Protein AF-A0A7C1VZP3-F1 (afdb_monomer)

Organism: NCBI:txid230105

Sequence (281 aa):
MSDWLMTLPQYFIPQHILSVIMHKLTQSNISWFKNGFIRFISWKFKVDITEAEQQDITQYSSFNAFFTRELRKGIRPIAVGDGVVASPVDGAISQLGPIVDNAIVQAKGRNYKVDELLAGDILLSERFKHGQFATIYLSPRDYHRIHMPLTGRLKSMSYVPGKLFSVNPRTARAVPKLFARNERVICVFDTDFGEIVLVLVGAIFVGSMQTVWSGQITPPYGKHIQRWDYEGDEAITLEKGQEMGRFNMGSTVVMLLPESMNTFSQEWQAGKKIRLGQALN

Structure (mmCIF, N/CA/C/O backbone):
data_AF-A0A7C1VZP3-F1
#
_entry.id   AF-A0A7C1VZP3-F1
#
loop_
_atom_site.group_PDB
_atom_site.id
_atom_site.type_symbol
_atom_site.label_atom_id
_atom_site.label_alt_id
_atom_site.label_comp_id
_atom_site.label_asym_id
_atom_site.label_entity_id
_atom_site.label_seq_id
_atom_site.pdbx_PDB_ins_code
_atom_site.Cartn_x
_atom_site.Cartn_y
_atom_site.Cartn_z
_atom_site.occupancy
_atom_site.B_iso_or_equiv
_atom_site.auth_seq_id
_atom_site.auth_comp_id
_atom_site.auth_asym_id
_atom_site.auth_atom_id
_atom_site.pdbx_PDB_model_num
ATOM 1 N N . MET A 1 1 ? -5.839 28.743 -6.033 1.00 56.91 1 MET A N 1
ATOM 2 C CA . MET A 1 1 ? -4.588 28.612 -5.245 1.00 56.91 1 MET A CA 1
ATOM 3 C C . MET A 1 1 ? -3.763 27.478 -5.825 1.00 56.91 1 MET A C 1
ATOM 5 O O . MET A 1 1 ? -4.343 26.448 -6.147 1.00 56.91 1 MET A O 1
ATOM 9 N N . SER A 1 2 ? -2.453 27.662 -6.002 1.00 80.62 2 SER A N 1
ATOM 10 C CA . SER A 1 2 ? -1.584 26.606 -6.533 1.00 80.62 2 SER A CA 1
ATOM 11 C C . SER A 1 2 ? -1.536 25.407 -5.574 1.00 80.62 2 SER A C 1
ATOM 13 O O . SER A 1 2 ? -1.514 25.593 -4.356 1.00 80.62 2 SER A O 1
ATOM 15 N N . ASP A 1 3 ? -1.516 24.180 -6.119 1.00 79.31 3 ASP A N 1
ATOM 16 C CA . ASP A 1 3 ? -1.400 22.931 -5.336 1.00 79.31 3 ASP A CA 1
ATOM 17 C C . ASP A 1 3 ? -0.215 23.027 -4.339 1.00 79.31 3 ASP A C 1
ATOM 19 O O . ASP A 1 3 ? -0.324 22.577 -3.202 1.00 79.31 3 ASP A O 1
ATOM 23 N N . TRP A 1 4 ? 0.865 23.715 -4.734 1.00 77.31 4 TRP A N 1
ATOM 24 C CA . TRP A 1 4 ? 2.056 23.994 -3.925 1.00 77.31 4 TRP A CA 1
ATOM 25 C C . TRP A 1 4 ? 1.772 24.761 -2.624 1.00 77.31 4 TRP A C 1
ATOM 27 O O . TRP A 1 4 ? 2.138 24.287 -1.546 1.00 77.31 4 TRP A O 1
ATOM 37 N N . LEU A 1 5 ? 1.085 25.909 -2.697 1.00 76.50 5 LEU A N 1
ATOM 38 C CA . LEU A 1 5 ? 0.809 26.761 -1.528 1.00 76.50 5 LEU A CA 1
ATOM 39 C C . LEU A 1 5 ? 0.008 26.014 -0.456 1.00 76.50 5 LEU A C 1
ATOM 41 O O . LEU A 1 5 ? 0.272 26.158 0.733 1.00 76.50 5 LEU A O 1
ATOM 45 N N . MET A 1 6 ? -0.932 25.163 -0.874 1.00 79.19 6 MET A N 1
ATOM 46 C CA . MET A 1 6 ? -1.723 24.339 0.045 1.00 79.19 6 MET A CA 1
ATOM 47 C C . MET A 1 6 ? -0.935 23.171 0.658 1.00 79.19 6 MET A C 1
ATOM 49 O O . MET A 1 6 ? -1.366 22.605 1.660 1.00 79.19 6 MET A O 1
ATOM 53 N N . THR A 1 7 ? 0.199 22.786 0.068 1.00 82.94 7 THR A N 1
ATOM 54 C CA . THR A 1 7 ? 1.062 21.705 0.577 1.00 82.94 7 THR A CA 1
ATOM 55 C C . THR A 1 7 ? 2.230 22.204 1.418 1.00 82.94 7 THR A C 1
ATOM 57 O O . THR A 1 7 ? 2.756 21.435 2.220 1.00 82.94 7 THR A O 1
ATOM 60 N N . LEU A 1 8 ? 2.585 23.489 1.305 1.00 86.25 8 LEU A N 1
ATOM 61 C CA . LEU A 1 8 ? 3.677 24.123 2.044 1.00 86.25 8 LEU A CA 1
ATOM 62 C C . LEU A 1 8 ? 3.617 23.879 3.567 1.00 86.25 8 LEU A C 1
ATOM 64 O O . LEU A 1 8 ? 4.647 23.514 4.133 1.00 86.25 8 LEU A O 1
ATOM 68 N N . PRO A 1 9 ? 2.449 23.963 4.244 1.00 88.31 9 PRO A N 1
ATOM 69 C CA . PRO A 1 9 ? 2.385 23.717 5.686 1.00 88.31 9 PRO A CA 1
ATOM 70 C C . PRO A 1 9 ? 2.860 22.317 6.086 1.00 88.31 9 PRO A C 1
ATOM 72 O O . PRO A 1 9 ? 3.438 22.144 7.157 1.00 88.31 9 PRO A O 1
ATOM 75 N N . GLN A 1 10 ? 2.683 21.311 5.219 1.00 88.75 10 GLN A N 1
ATOM 76 C CA . GLN A 1 10 ? 3.096 19.938 5.523 1.00 88.75 10 GLN A CA 1
ATOM 77 C C . GLN A 1 10 ? 4.609 19.815 5.736 1.00 88.75 10 GLN A C 1
ATOM 79 O O . GLN A 1 10 ? 5.031 18.892 6.422 1.00 88.75 10 GLN A O 1
ATOM 84 N N . TYR A 1 11 ? 5.422 20.726 5.192 1.00 87.25 11 TYR A N 1
ATOM 85 C CA . TYR A 1 11 ? 6.876 20.716 5.374 1.00 87.25 11 TYR A CA 1
ATOM 86 C C . TYR A 1 11 ? 7.318 21.160 6.774 1.00 87.25 11 TYR A C 1
ATOM 88 O O . TYR A 1 11 ? 8.403 20.778 7.206 1.00 87.25 11 TYR A O 1
ATOM 96 N N . PHE A 1 12 ? 6.484 21.928 7.480 1.00 89.56 12 PHE A N 1
ATOM 97 C CA . PHE A 1 12 ? 6.809 22.502 8.791 1.00 89.56 12 PHE A CA 1
ATOM 98 C C . PHE A 1 12 ? 6.095 21.803 9.952 1.00 89.56 12 PHE A C 1
ATOM 100 O O . PHE A 1 12 ? 6.534 21.886 11.096 1.00 89.56 12 PHE A O 1
ATOM 107 N N . ILE A 1 13 ? 4.996 21.100 9.673 1.00 90.25 13 ILE A N 1
ATOM 108 C CA . ILE A 1 13 ? 4.237 20.370 10.688 1.00 90.25 13 ILE A CA 1
ATOM 109 C C . ILE A 1 13 ? 5.077 19.203 11.251 1.00 90.25 13 ILE A C 1
ATOM 111 O O . ILE A 1 13 ? 5.677 18.458 10.473 1.00 90.25 13 ILE A O 1
ATOM 115 N N . PRO A 1 14 ? 5.087 18.963 12.579 1.00 91.56 14 PRO A N 1
ATOM 116 C CA . PRO A 1 14 ? 5.761 17.811 13.179 1.00 91.56 14 PRO A CA 1
ATOM 117 C C . PRO A 1 14 ? 4.971 16.511 12.928 1.00 91.56 14 PRO A C 1
ATOM 119 O O . PRO A 1 14 ? 4.290 15.981 13.807 1.00 91.56 14 PRO A O 1
ATOM 122 N N . GLN A 1 15 ? 5.058 15.996 11.698 1.00 91.19 15 GLN A N 1
ATOM 123 C CA . GLN A 1 15 ? 4.214 14.912 11.173 1.00 91.19 15 GLN A CA 1
ATOM 124 C C . GLN A 1 15 ? 4.220 13.643 12.048 1.00 91.19 15 GLN A C 1
ATOM 126 O O . GLN A 1 15 ? 3.158 13.074 12.299 1.00 91.19 15 GLN A O 1
ATOM 131 N N . HIS A 1 16 ? 5.384 13.216 12.554 1.00 90.88 16 HIS A N 1
ATOM 132 C CA . HIS A 1 16 ? 5.495 12.020 13.403 1.00 90.88 16 HIS A CA 1
ATOM 133 C C . HIS A 1 16 ? 4.853 12.220 14.776 1.00 90.88 16 HIS A C 1
ATOM 135 O O . HIS A 1 16 ? 4.107 11.356 15.220 1.00 90.88 16 HIS A O 1
ATOM 141 N N . ILE A 1 17 ? 5.072 13.372 15.423 1.00 90.75 17 ILE A N 1
ATOM 142 C CA . ILE A 1 17 ? 4.463 13.682 16.728 1.00 90.75 17 ILE A CA 1
ATOM 143 C C . ILE A 1 17 ? 2.939 13.656 16.602 1.00 90.75 17 ILE A C 1
ATOM 145 O O . ILE A 1 17 ? 2.260 12.990 17.381 1.00 90.75 17 ILE A O 1
ATOM 149 N N 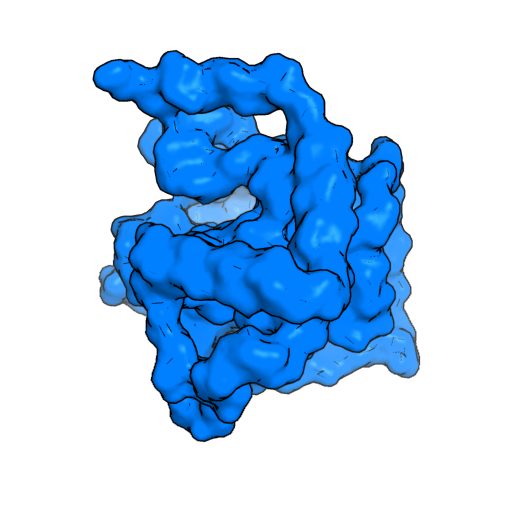. LEU A 1 18 ? 2.402 14.306 15.567 1.00 91.75 18 LEU A N 1
ATOM 150 C CA . LEU A 1 18 ? 0.969 14.277 15.289 1.00 91.75 18 LEU A CA 1
ATOM 151 C C . LEU A 1 18 ? 0.450 12.867 14.990 1.00 91.75 18 LEU A C 1
ATOM 153 O O . LEU A 1 18 ? -0.646 12.519 15.422 1.00 91.75 18 LEU A O 1
ATOM 157 N N . SER A 1 19 ? 1.232 12.044 14.291 1.00 90.62 19 SER A N 1
ATOM 158 C CA . SER A 1 19 ? 0.846 10.664 13.981 1.00 90.62 19 SER A CA 1
ATOM 159 C C . SER A 1 19 ? 0.890 9.758 15.218 1.00 90.62 19 SER A C 1
ATOM 161 O O . SER A 1 19 ? 0.016 8.910 15.364 1.00 90.62 19 SER A O 1
ATOM 163 N N . VAL A 1 20 ? 1.822 9.968 16.159 1.00 90.62 20 VAL A N 1
ATOM 164 C CA . VAL A 1 20 ? 1.819 9.295 17.476 1.00 90.62 20 VAL A CA 1
ATOM 165 C C . VAL A 1 20 ? 0.587 9.696 18.288 1.00 90.62 20 VAL A C 1
ATOM 167 O O . VAL A 1 20 ? -0.075 8.835 18.865 1.00 90.62 20 VAL A O 1
ATOM 170 N N . ILE A 1 21 ? 0.259 10.992 18.331 1.00 91.88 21 ILE A N 1
ATOM 171 C CA . ILE A 1 21 ? -0.930 11.486 19.041 1.00 91.88 21 ILE A CA 1
ATOM 172 C C . ILE A 1 21 ? -2.191 10.872 18.433 1.00 91.88 21 ILE A C 1
ATOM 174 O O . ILE A 1 21 ? -3.010 10.317 19.162 1.00 91.88 21 ILE A O 1
ATOM 178 N N . MET A 1 22 ? -2.323 10.902 17.104 1.00 91.31 22 MET A N 1
ATOM 179 C CA . MET A 1 22 ? -3.467 10.304 16.418 1.00 91.31 22 MET A CA 1
ATOM 180 C C . MET A 1 22 ? -3.566 8.799 16.679 1.00 91.31 22 MET A C 1
ATOM 182 O O . MET A 1 22 ? -4.649 8.301 16.969 1.00 91.31 22 MET A O 1
ATOM 186 N N . HIS A 1 23 ? -2.450 8.071 16.650 1.00 90.62 23 HIS A N 1
ATOM 187 C CA . HIS A 1 23 ? -2.436 6.643 16.966 1.00 90.62 23 HIS A CA 1
ATOM 188 C C . HIS A 1 23 ? -2.968 6.361 18.383 1.00 90.62 23 HIS A C 1
ATOM 190 O O . HIS A 1 23 ? -3.793 5.472 18.566 1.00 90.62 23 HIS A O 1
ATOM 196 N N . LYS A 1 24 ? -2.588 7.167 19.383 1.00 91.31 24 LYS A N 1
ATOM 197 C CA . LYS A 1 24 ? -3.143 7.042 20.743 1.00 91.31 24 LYS A CA 1
ATOM 198 C C . LYS A 1 24 ? -4.635 7.380 20.802 1.00 91.31 24 LYS A C 1
ATOM 200 O O . LYS A 1 24 ? -5.396 6.668 21.448 1.00 91.31 24 LYS A O 1
ATOM 205 N N . LEU A 1 25 ? -5.061 8.450 20.127 1.00 91.81 25 LEU A N 1
ATOM 206 C CA . LEU A 1 25 ? -6.467 8.869 20.098 1.00 91.81 25 LEU A CA 1
ATOM 207 C C . LEU A 1 25 ? -7.363 7.811 19.446 1.00 91.81 25 LEU A C 1
ATOM 209 O O . LEU A 1 25 ? -8.421 7.479 19.974 1.00 91.81 25 LEU A O 1
ATOM 213 N N . THR A 1 26 ? -6.928 7.259 18.317 1.00 91.62 26 THR A N 1
ATOM 214 C CA . THR A 1 26 ? -7.689 6.268 17.543 1.00 91.62 26 THR A CA 1
ATOM 215 C C . THR A 1 26 ? -7.840 4.934 18.271 1.00 91.62 26 THR A C 1
ATOM 217 O O . THR A 1 26 ? -8.828 4.240 18.037 1.00 91.62 26 THR A O 1
ATOM 220 N N . GLN A 1 27 ? -6.930 4.608 19.194 1.00 92.19 27 GLN A N 1
ATOM 221 C CA . GLN A 1 27 ? -7.009 3.435 20.071 1.00 92.19 27 GLN A CA 1
ATOM 222 C C . GLN A 1 27 ? -7.772 3.670 21.385 1.00 92.19 27 GLN A C 1
ATOM 224 O O . GLN A 1 27 ? -7.880 2.761 22.204 1.00 92.19 27 GLN A O 1
ATOM 229 N N . SER A 1 28 ? -8.318 4.867 21.614 1.00 93.81 28 SER A N 1
ATOM 230 C CA . SER A 1 28 ? -9.090 5.140 22.828 1.00 93.81 28 SER A CA 1
ATOM 231 C C . SER A 1 28 ? -10.337 4.254 22.920 1.00 93.81 28 SER A C 1
ATOM 233 O O . SER A 1 28 ? -11.153 4.209 21.997 1.00 93.81 28 SER A O 1
ATOM 235 N N . ASN A 1 29 ? -10.516 3.613 24.078 1.00 94.38 29 ASN A N 1
ATOM 236 C CA . ASN A 1 29 ? -11.683 2.783 24.393 1.00 94.38 29 ASN A CA 1
ATOM 237 C C . ASN A 1 29 ? -12.820 3.578 25.068 1.00 94.38 29 ASN A C 1
ATOM 239 O O . ASN A 1 29 ? -13.843 3.006 25.438 1.00 94.38 29 ASN A O 1
ATOM 243 N N . ILE A 1 30 ? -12.665 4.898 25.240 1.00 96.31 30 ILE A N 1
ATOM 244 C CA . ILE A 1 30 ? -13.669 5.758 25.883 1.00 96.31 30 ILE A CA 1
ATOM 245 C C . ILE A 1 30 ? -14.914 5.844 24.989 1.00 96.31 30 ILE A C 1
ATOM 247 O O . ILE A 1 30 ? -14.887 6.488 23.940 1.00 96.31 30 ILE A O 1
ATOM 251 N N . SER A 1 31 ? -16.019 5.225 25.420 1.00 94.56 31 SER A N 1
ATOM 252 C CA . SER A 1 31 ? -17.216 4.998 24.595 1.00 94.56 31 SER A CA 1
ATOM 253 C C . SER A 1 31 ? -17.809 6.247 23.949 1.00 94.56 31 SER A C 1
ATOM 255 O O . SER A 1 31 ? -18.048 6.248 22.743 1.00 94.56 31 SER A O 1
ATOM 257 N N . TRP A 1 32 ? -18.025 7.329 24.703 1.00 95.62 32 TRP A N 1
ATOM 258 C CA . TRP A 1 32 ? -18.602 8.556 24.135 1.00 95.62 32 TRP A CA 1
ATOM 259 C C . TRP A 1 32 ? -17.672 9.196 23.094 1.00 95.62 32 TRP A C 1
ATOM 261 O O . TRP A 1 32 ? -18.139 9.668 22.056 1.00 95.62 32 TRP A O 1
ATOM 271 N N . PHE A 1 33 ? -16.359 9.154 23.339 1.00 95.19 33 PHE A N 1
ATOM 272 C CA . PHE A 1 33 ? -15.351 9.735 22.460 1.00 95.19 33 PHE A CA 1
ATOM 273 C C . PHE A 1 33 ? -15.214 8.923 21.173 1.00 95.19 33 PHE A C 1
ATOM 275 O O . PHE A 1 33 ? -15.380 9.478 20.086 1.00 95.19 33 PHE A O 1
ATOM 282 N N . LYS A 1 34 ? -14.981 7.605 21.273 1.00 95.12 34 LYS A N 1
ATOM 283 C CA . LYS A 1 34 ? -14.826 6.742 20.092 1.00 95.12 34 LYS A CA 1
ATOM 284 C C . LYS A 1 34 ? -16.090 6.753 19.229 1.00 95.12 34 LYS A C 1
ATOM 286 O O . LYS A 1 34 ? -15.987 6.922 18.019 1.00 95.12 34 LYS A O 1
ATOM 291 N N . ASN A 1 35 ? -17.279 6.681 19.837 1.00 95.88 35 ASN A N 1
ATOM 292 C CA . ASN A 1 35 ? -18.542 6.659 19.097 1.00 95.88 35 ASN A CA 1
ATOM 293 C C . ASN A 1 35 ? -18.800 8.011 18.421 1.00 95.88 35 ASN A C 1
ATOM 295 O O . ASN A 1 35 ? -19.224 8.053 17.266 1.00 95.88 35 ASN A O 1
ATOM 299 N N . GLY A 1 36 ? -18.506 9.120 19.110 1.00 96.31 36 GLY A N 1
ATOM 300 C CA . GLY A 1 36 ? -18.565 10.458 18.524 1.00 96.31 36 GLY A CA 1
ATOM 301 C C . GLY A 1 36 ? -17.610 10.608 17.338 1.00 96.31 36 GLY A C 1
ATOM 302 O O . GLY A 1 36 ? -18.006 11.104 16.283 1.00 96.31 36 GLY A O 1
ATOM 303 N N . PHE A 1 37 ? -16.380 10.110 17.473 1.00 94.62 37 PHE A N 1
ATOM 304 C CA . PHE A 1 37 ? -15.374 10.199 16.422 1.00 94.62 37 PHE A CA 1
ATOM 305 C C . PHE A 1 37 ? -15.713 9.327 15.203 1.00 94.62 37 PHE A C 1
ATOM 307 O O . PHE A 1 37 ? -15.647 9.812 14.072 1.00 94.62 37 PHE A O 1
ATOM 314 N N . ILE A 1 38 ? -16.181 8.090 15.416 1.00 95.50 38 ILE A N 1
ATOM 315 C CA . ILE A 1 38 ? -16.669 7.209 14.342 1.00 95.50 38 ILE A CA 1
ATOM 316 C C . ILE A 1 38 ? -17.828 7.872 13.588 1.00 95.50 38 ILE A C 1
ATOM 318 O O . ILE A 1 38 ? -17.800 7.918 12.357 1.00 95.50 38 ILE A O 1
ATOM 322 N N . ARG A 1 39 ? -18.817 8.446 14.294 1.00 96.25 39 ARG A N 1
ATOM 323 C CA . ARG A 1 39 ? -19.946 9.161 13.665 1.00 96.25 39 ARG A CA 1
ATOM 324 C C . ARG A 1 39 ? -19.476 10.349 12.834 1.00 96.25 39 ARG A C 1
ATOM 326 O O . ARG A 1 39 ? -19.911 10.503 11.695 1.00 96.25 39 ARG A O 1
ATOM 333 N N . PHE A 1 40 ? -18.570 11.160 13.380 1.00 95.31 40 PHE A N 1
ATOM 334 C CA . PHE A 1 40 ? -18.023 12.320 12.683 1.00 95.31 40 PHE A CA 1
ATOM 335 C C . PHE A 1 40 ? -17.314 11.925 11.383 1.00 95.31 40 PHE A C 1
ATOM 337 O O . PHE A 1 40 ? -17.613 12.488 10.331 1.00 95.31 40 PHE A O 1
ATOM 344 N N . ILE A 1 41 ? -16.414 10.939 11.430 1.00 93.31 41 ILE A N 1
ATOM 345 C CA . ILE A 1 41 ? -15.683 10.462 10.248 1.00 93.31 41 ILE A CA 1
ATOM 346 C C . ILE A 1 41 ? -16.637 9.816 9.240 1.00 93.31 41 ILE A C 1
ATOM 348 O O . ILE A 1 41 ? -16.554 10.121 8.048 1.00 93.31 41 ILE A O 1
ATOM 352 N N . SER A 1 42 ? -17.580 8.997 9.710 1.00 94.56 42 SER A N 1
ATOM 353 C CA . SER A 1 42 ? -18.588 8.353 8.862 1.00 94.56 42 SER A CA 1
ATOM 354 C C . SER A 1 42 ? -19.411 9.376 8.088 1.00 94.56 42 SER A C 1
ATOM 356 O O . SER A 1 42 ? -19.544 9.267 6.871 1.00 94.56 42 SER A O 1
ATOM 358 N N . TRP A 1 43 ? -19.879 10.425 8.768 1.00 96.00 43 TRP A N 1
ATOM 359 C CA . TRP A 1 43 ? -20.594 11.537 8.146 1.00 96.00 43 TRP A CA 1
ATOM 360 C C . TRP A 1 43 ? -19.701 12.340 7.191 1.00 96.00 43 TRP A C 1
ATOM 362 O O . TRP A 1 43 ? -20.079 12.596 6.046 1.00 96.00 43 TRP A O 1
ATOM 372 N N . LYS A 1 44 ? -18.489 12.707 7.628 1.00 95.12 44 LYS A N 1
ATOM 373 C CA . LYS A 1 44 ? -17.581 13.576 6.868 1.00 95.12 44 LYS A CA 1
ATOM 374 C C . LYS A 1 44 ? -17.113 12.939 5.562 1.00 95.12 44 LYS A C 1
ATOM 376 O O . LYS A 1 44 ? -17.017 13.636 4.550 1.00 95.12 44 LYS A O 1
ATOM 381 N N . PHE A 1 45 ? -16.800 11.645 5.589 1.00 92.19 45 PHE A N 1
ATOM 382 C CA . PHE A 1 45 ? -16.253 10.914 4.444 1.00 92.19 45 PHE A CA 1
ATOM 383 C C . PHE A 1 45 ? -17.285 10.047 3.720 1.00 92.19 45 PHE A C 1
ATOM 385 O O . PHE A 1 45 ? -16.963 9.495 2.667 1.00 92.19 45 PHE A O 1
ATOM 392 N N . LYS A 1 46 ? -18.528 9.998 4.219 1.00 95.12 46 LYS A N 1
ATOM 393 C CA . LYS A 1 46 ? -19.618 9.172 3.680 1.00 95.12 46 LYS A CA 1
ATOM 394 C C . LYS A 1 46 ? -19.208 7.698 3.622 1.00 95.12 46 LYS A C 1
ATOM 396 O O . LYS A 1 46 ? -19.223 7.087 2.556 1.00 95.12 46 LYS A O 1
ATOM 401 N N . VAL A 1 47 ? -18.762 7.174 4.765 1.00 95.12 47 VAL A N 1
ATOM 402 C CA . VAL A 1 47 ? -18.429 5.750 4.916 1.00 95.12 47 VAL A CA 1
ATOM 403 C C . VAL A 1 47 ? -19.703 4.937 4.703 1.00 95.12 47 VAL A C 1
ATOM 405 O O . VAL A 1 47 ? -20.739 5.272 5.274 1.00 95.12 47 VAL A O 1
ATOM 408 N N . ASP A 1 48 ? -19.630 3.877 3.902 1.00 95.81 48 ASP A N 1
ATOM 409 C CA . ASP A 1 48 ? -20.719 2.910 3.784 1.00 95.81 48 ASP A CA 1
ATOM 410 C C . ASP A 1 48 ? -20.553 1.825 4.856 1.00 95.81 48 ASP A C 1
ATOM 412 O O . ASP A 1 48 ? -19.710 0.933 4.748 1.00 95.81 48 ASP A O 1
ATOM 416 N N . ILE A 1 49 ? -21.327 1.939 5.936 1.00 95.50 49 ILE A N 1
ATOM 417 C CA . ILE A 1 49 ? -21.316 0.971 7.039 1.00 95.50 49 ILE A CA 1
ATOM 418 C C . ILE A 1 49 ? -22.062 -0.314 6.659 1.00 95.50 49 ILE A C 1
ATOM 420 O O . ILE A 1 49 ? -21.797 -1.361 7.240 1.00 95.50 49 ILE A O 1
ATOM 424 N N . THR A 1 50 ? -22.936 -0.287 5.648 1.00 96.62 50 THR A N 1
ATOM 425 C CA . THR A 1 50 ? -23.710 -1.475 5.252 1.00 96.62 50 THR A CA 1
ATOM 426 C C . THR A 1 50 ? -22.828 -2.571 4.651 1.00 96.62 50 THR A C 1
ATOM 428 O O . THR A 1 50 ? -23.207 -3.741 4.621 1.00 96.62 50 THR A O 1
ATOM 431 N N . GLU A 1 51 ? -21.628 -2.225 4.188 1.00 96.81 51 GLU A N 1
ATOM 432 C CA . GLU A 1 51 ? -20.620 -3.174 3.715 1.00 96.81 51 GLU A CA 1
ATOM 433 C C . GLU A 1 51 ? -19.835 -3.837 4.861 1.00 96.81 51 GLU A C 1
ATOM 435 O O . GLU A 1 51 ? -19.266 -4.909 4.666 1.00 96.81 51 GLU A O 1
ATOM 440 N N . ALA A 1 52 ? -19.820 -3.248 6.059 1.00 97.25 52 ALA A N 1
ATOM 441 C CA . ALA A 1 52 ? -19.088 -3.786 7.200 1.00 97.25 52 ALA A CA 1
ATOM 442 C C . ALA A 1 52 ? -19.761 -5.045 7.768 1.00 97.25 52 ALA A C 1
ATOM 444 O O . ALA A 1 52 ? -20.989 -5.151 7.786 1.00 97.25 52 ALA A O 1
ATOM 445 N N . GLU A 1 53 ? -18.956 -5.989 8.259 1.00 97.19 53 GLU A N 1
ATOM 446 C CA . GLU A 1 53 ? -19.462 -7.168 8.972 1.00 97.19 53 GLU A CA 1
ATOM 447 C C . GLU A 1 53 ? -20.174 -6.768 10.271 1.00 97.19 53 GLU A C 1
ATOM 449 O O . GLU A 1 53 ? -21.295 -7.206 10.525 1.00 97.19 53 GLU A O 1
ATOM 454 N N . GLN A 1 54 ? -19.568 -5.863 11.045 1.00 97.44 54 GLN A N 1
ATOM 455 C CA . GLN A 1 54 ? -20.206 -5.216 12.188 1.00 97.44 54 GLN A CA 1
ATOM 456 C C . GLN A 1 54 ? -20.832 -3.883 11.758 1.00 97.44 54 GLN A C 1
ATOM 458 O O . GLN A 1 54 ? -20.132 -2.904 11.520 1.00 97.44 54 GLN A O 1
ATOM 463 N N . GLN A 1 55 ? -22.160 -3.826 11.668 1.00 96.31 55 GLN A N 1
ATOM 464 C CA . GLN A 1 55 ? -22.868 -2.613 11.240 1.00 96.31 55 GLN A CA 1
ATOM 465 C C . GLN A 1 55 ? -23.191 -1.658 12.398 1.00 96.31 55 GLN A C 1
ATOM 467 O O . GLN A 1 55 ? -23.361 -0.456 12.183 1.00 96.31 55 GLN A O 1
ATOM 472 N N . ASP A 1 56 ? -23.253 -2.156 13.634 1.00 96.44 56 ASP A N 1
ATOM 473 C CA . ASP A 1 56 ? -23.413 -1.308 14.810 1.00 96.44 56 ASP A CA 1
ATOM 474 C C . ASP A 1 56 ? -22.064 -0.691 15.195 1.00 96.44 56 ASP A C 1
ATOM 476 O O . ASP A 1 56 ? -21.187 -1.325 15.788 1.00 96.44 56 ASP A O 1
ATOM 480 N N . ILE A 1 57 ? -21.914 0.599 14.883 1.00 95.06 57 ILE A N 1
ATOM 481 C CA . ILE A 1 57 ? -20.684 1.349 15.143 1.00 95.06 57 ILE A CA 1
ATOM 482 C C . ILE A 1 57 ? -20.288 1.397 16.627 1.00 95.06 57 ILE A C 1
ATOM 484 O O . ILE A 1 57 ? -19.130 1.673 16.938 1.00 95.06 57 ILE A O 1
ATOM 488 N N . THR A 1 58 ? -21.229 1.171 17.550 1.00 95.50 58 THR A N 1
ATOM 489 C CA . THR A 1 58 ? -20.963 1.230 18.994 1.00 95.50 58 THR A CA 1
ATOM 490 C C . THR A 1 58 ? -20.249 -0.016 19.519 1.00 95.50 58 THR A C 1
ATOM 492 O O . THR A 1 58 ? -19.609 0.047 20.572 1.00 95.50 58 THR A O 1
ATOM 495 N N . GLN A 1 59 ? -20.289 -1.110 18.752 1.00 96.94 59 GLN A N 1
ATOM 496 C CA . GLN A 1 59 ? -19.660 -2.390 19.084 1.00 96.94 59 GLN A CA 1
ATOM 497 C C . GLN A 1 59 ? -18.152 -2.406 18.812 1.00 96.94 59 GLN A C 1
ATOM 499 O O . GLN A 1 59 ? -17.431 -3.247 19.345 1.00 96.94 59 GLN A O 1
ATOM 504 N N . TYR A 1 60 ? -17.632 -1.471 18.011 1.00 96.81 60 TYR A N 1
ATOM 505 C CA . TYR A 1 60 ? -16.190 -1.367 17.790 1.00 96.81 60 TYR A CA 1
ATOM 506 C C . TYR A 1 60 ? -15.485 -0.913 19.061 1.00 96.81 60 TYR A C 1
ATOM 508 O O . TYR A 1 60 ? -15.862 0.097 19.651 1.00 96.81 60 TYR A O 1
ATOM 516 N N . SER A 1 61 ? -14.428 -1.616 19.473 1.00 96.56 61 SER A N 1
ATOM 517 C CA . SER A 1 61 ? -13.677 -1.312 20.700 1.00 96.56 61 SER A CA 1
ATOM 518 C C . SER A 1 61 ? -13.068 0.092 20.696 1.00 96.56 61 SER A C 1
ATOM 520 O O . SER A 1 61 ? -13.119 0.767 21.722 1.00 96.56 61 SER A O 1
ATOM 522 N N . SER A 1 62 ? -12.609 0.557 19.533 1.00 96.31 62 SER A N 1
ATOM 523 C CA . SER A 1 62 ? -11.979 1.859 19.301 1.00 96.31 62 SER A CA 1
ATOM 524 C C . SER A 1 62 ? -12.278 2.377 17.886 1.00 96.31 62 SER A C 1
ATOM 526 O O . SER A 1 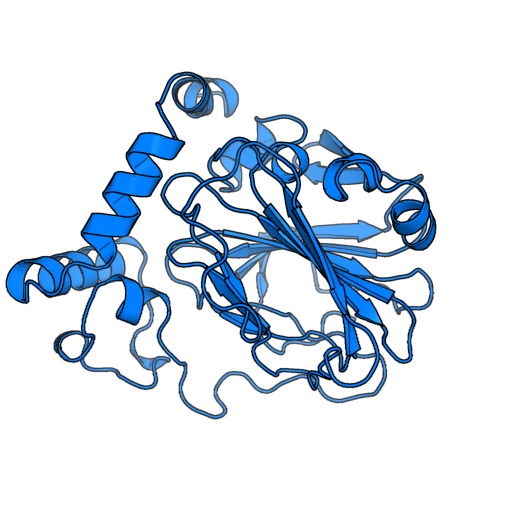62 ? -12.818 1.655 17.044 1.00 96.31 62 SER A O 1
ATOM 528 N N . PHE A 1 63 ? -11.890 3.621 17.585 1.00 94.44 63 PHE A N 1
ATOM 529 C CA . PHE A 1 63 ? -11.974 4.134 16.214 1.00 94.44 63 PHE A CA 1
ATOM 530 C C . PHE A 1 63 ? -11.080 3.335 15.257 1.00 94.44 63 PHE A C 1
ATOM 532 O O . PHE A 1 63 ? -11.478 3.081 14.125 1.00 94.44 63 PHE A O 1
ATOM 539 N N . ASN A 1 64 ? -9.900 2.898 15.706 1.00 93.44 64 ASN A N 1
ATOM 540 C CA . ASN A 1 64 ? -9.006 2.092 14.880 1.00 93.44 64 ASN A CA 1
ATOM 541 C C . ASN A 1 64 ? -9.636 0.745 14.486 1.00 93.44 64 ASN A C 1
ATOM 543 O O . ASN A 1 64 ? -9.493 0.305 13.345 1.00 93.44 64 ASN A O 1
ATOM 547 N N . ALA A 1 65 ? -10.386 0.120 15.401 1.00 94.69 65 ALA A N 1
ATOM 548 C CA . ALA A 1 65 ? -11.134 -1.104 15.107 1.00 94.69 65 ALA A CA 1
ATOM 549 C C . ALA A 1 65 ? -12.220 -0.873 14.039 1.00 94.69 65 ALA A C 1
ATOM 551 O O . ALA A 1 65 ? -12.398 -1.703 13.154 1.00 94.69 65 ALA A O 1
ATOM 552 N N . PHE A 1 66 ? -12.902 0.278 14.073 1.00 95.62 66 PHE A N 1
ATOM 553 C CA . PHE A 1 66 ? -13.829 0.686 13.010 1.00 95.62 66 PHE A CA 1
ATOM 554 C C . PHE A 1 66 ? -13.105 0.983 11.687 1.00 95.62 66 PHE A C 1
ATOM 556 O O . PHE A 1 66 ? -13.570 0.623 10.605 1.00 95.62 66 PHE A O 1
ATOM 563 N N . PHE A 1 67 ? -11.949 1.637 11.750 1.00 93.12 67 PHE A N 1
ATOM 564 C CA . PHE A 1 67 ? -11.180 1.999 10.566 1.00 93.12 67 PHE A CA 1
ATOM 565 C C . PHE A 1 67 ? -10.666 0.762 9.813 1.00 93.12 67 PHE A C 1
ATOM 567 O O . PHE A 1 67 ? -10.741 0.695 8.587 1.00 93.12 67 PHE A O 1
ATOM 574 N N . THR A 1 68 ? -10.231 -0.249 10.567 1.00 93.56 68 THR A N 1
ATOM 575 C CA . THR A 1 68 ? -9.776 -1.559 10.077 1.00 93.56 68 THR A CA 1
ATOM 576 C C . THR A 1 68 ? -10.876 -2.627 10.102 1.00 93.56 68 THR A C 1
ATOM 578 O O . THR A 1 68 ? -10.580 -3.825 10.155 1.00 93.56 68 THR A O 1
ATOM 581 N N . ARG A 1 69 ? -12.148 -2.204 10.064 1.00 95.75 69 ARG A N 1
ATOM 582 C CA . ARG A 1 69 ? -13.324 -3.087 10.056 1.00 95.75 69 ARG A CA 1
ATOM 583 C C . ARG A 1 69 ? -13.238 -4.162 8.982 1.00 95.75 69 ARG A C 1
ATOM 585 O O . ARG A 1 69 ? -12.727 -3.912 7.896 1.00 95.75 69 ARG A O 1
ATOM 592 N N . GLU A 1 70 ? -13.816 -5.316 9.275 1.00 96.88 70 GLU A N 1
ATOM 593 C CA . GLU A 1 70 ? -14.025 -6.382 8.296 1.00 96.88 70 GLU A CA 1
ATOM 594 C C . GLU A 1 70 ? -15.227 -6.062 7.417 1.00 96.88 70 GLU A C 1
ATOM 596 O O . GLU A 1 70 ? -16.172 -5.383 7.836 1.00 96.88 70 GLU A O 1
ATOM 601 N N . LEU A 1 71 ? -15.163 -6.528 6.176 1.00 97.69 71 LEU A N 1
ATOM 602 C CA . LEU A 1 71 ? -16.273 -6.468 5.239 1.00 97.69 71 LEU A CA 1
ATOM 603 C C . LEU A 1 71 ? -17.107 -7.742 5.350 1.00 97.69 71 LEU A C 1
ATOM 605 O O . LEU A 1 71 ? -16.585 -8.813 5.656 1.00 97.69 71 LEU A O 1
ATOM 609 N N . ARG A 1 72 ? -18.403 -7.646 5.041 1.00 97.56 72 ARG A N 1
ATOM 610 C CA . ARG A 1 72 ? -19.263 -8.831 4.945 1.00 97.56 72 ARG A CA 1
ATOM 611 C C . ARG A 1 72 ? -18.690 -9.833 3.943 1.00 97.56 72 ARG A C 1
ATOM 613 O O . ARG A 1 72 ? -18.227 -9.465 2.862 1.00 97.56 72 ARG A O 1
ATOM 620 N N . LYS A 1 73 ? -18.792 -11.119 4.271 1.00 94.94 73 LYS A N 1
ATOM 621 C CA . LYS A 1 73 ? -18.349 -12.201 3.385 1.00 94.94 73 LYS A CA 1
ATOM 622 C C . LYS A 1 73 ? -19.044 -12.102 2.021 1.00 94.94 73 LYS A C 1
ATOM 624 O O . LYS A 1 73 ? -20.249 -11.879 1.944 1.00 94.94 73 LYS A O 1
ATOM 629 N N . GLY A 1 74 ? -18.270 -12.255 0.948 1.00 93.88 74 GLY A N 1
ATOM 630 C CA . GLY A 1 74 ? -18.771 -12.304 -0.431 1.00 93.88 74 GLY A CA 1
ATOM 631 C C . GLY A 1 74 ? -19.015 -10.957 -1.125 1.00 93.88 74 GLY A C 1
ATOM 632 O O . GLY A 1 74 ? -19.228 -10.953 -2.333 1.00 93.88 74 GLY A O 1
ATOM 633 N N . ILE A 1 75 ? -18.936 -9.806 -0.441 1.00 96.75 75 ILE A N 1
ATOM 634 C CA . ILE A 1 75 ? -19.201 -8.498 -1.091 1.00 96.75 75 ILE A CA 1
ATOM 635 C C . ILE A 1 75 ? -18.023 -7.960 -1.924 1.00 96.75 75 ILE A C 1
ATOM 637 O O . ILE A 1 75 ? -18.136 -6.917 -2.576 1.00 96.75 75 ILE A O 1
ATOM 641 N N . ARG A 1 76 ? -16.877 -8.644 -1.858 1.00 97.25 76 ARG A N 1
ATOM 642 C CA . ARG A 1 76 ? -15.664 -8.405 -2.650 1.00 97.25 76 ARG A CA 1
ATOM 643 C C . ARG A 1 76 ? -15.240 -9.724 -3.305 1.00 97.25 76 ARG A C 1
ATOM 645 O O . ARG A 1 76 ? -14.342 -10.388 -2.793 1.00 97.25 76 ARG A O 1
ATOM 652 N N . PRO A 1 77 ? -15.931 -10.168 -4.370 1.00 97.19 77 PRO A N 1
ATOM 653 C CA . PRO A 1 77 ? -15.511 -11.355 -5.102 1.00 97.19 77 PRO A CA 1
ATOM 654 C C . PRO A 1 77 ? -14.123 -11.119 -5.705 1.00 97.19 77 PRO A C 1
ATOM 656 O O . PRO A 1 77 ? -13.870 -10.080 -6.316 1.00 97.19 77 PRO A O 1
ATOM 659 N N . ILE A 1 78 ? -13.227 -12.082 -5.507 1.00 98.06 78 ILE A N 1
ATOM 660 C CA . ILE A 1 78 ? -11.867 -12.031 -6.038 1.00 98.06 78 ILE A CA 1
ATOM 661 C C . ILE A 1 78 ? -11.892 -12.543 -7.476 1.00 98.06 78 ILE A C 1
ATOM 663 O O . ILE A 1 78 ? -12.453 -13.605 -7.746 1.00 98.06 78 ILE A O 1
ATOM 667 N N . ALA A 1 79 ? -11.304 -11.783 -8.399 1.00 96.62 79 ALA A N 1
ATOM 668 C CA . ALA A 1 79 ? -11.207 -12.155 -9.801 1.00 96.62 79 ALA A CA 1
ATOM 669 C C . ALA A 1 79 ? -10.521 -13.516 -9.953 1.00 96.62 79 ALA A C 1
ATOM 671 O O . ALA A 1 79 ? -9.470 -13.768 -9.360 1.00 96.62 79 ALA A O 1
ATOM 672 N N . VAL A 1 80 ? -11.117 -14.381 -10.765 1.00 94.00 80 VAL A N 1
ATOM 673 C CA . VAL A 1 80 ? -10.627 -15.735 -11.039 1.00 94.00 80 VAL A CA 1
ATOM 674 C C . VAL A 1 80 ? -9.763 -15.754 -12.298 1.00 94.00 80 VAL A C 1
ATOM 676 O O . VAL A 1 80 ? -9.863 -14.851 -13.126 1.00 94.00 80 VAL A O 1
ATOM 679 N N . GLY A 1 81 ? -8.936 -16.787 -12.438 1.00 91.88 81 GLY A N 1
ATOM 680 C CA . GLY A 1 81 ? -8.049 -16.984 -13.584 1.00 91.88 81 GLY A CA 1
ATOM 681 C C . GLY A 1 81 ? -6.574 -16.873 -13.212 1.00 91.88 81 GLY A C 1
ATOM 682 O O . GLY A 1 81 ? -6.182 -16.022 -12.401 1.00 91.88 81 GLY A O 1
ATOM 683 N N 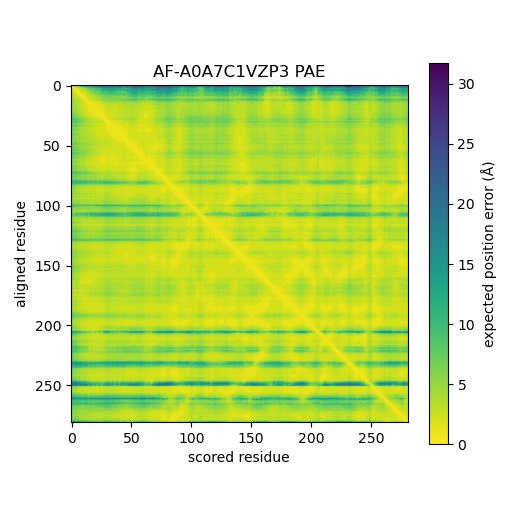. ASP A 1 82 ? -5.776 -17.741 -13.825 1.00 88.38 82 ASP A N 1
ATOM 684 C CA . ASP A 1 82 ? -4.324 -17.756 -13.689 1.00 88.38 82 ASP A CA 1
ATOM 685 C C . ASP A 1 82 ? -3.743 -16.494 -14.333 1.00 88.38 82 ASP A C 1
ATOM 687 O O . ASP A 1 82 ? -4.169 -16.069 -15.408 1.00 88.38 82 ASP A O 1
ATOM 691 N N . GLY A 1 83 ? -2.817 -15.834 -13.641 1.00 89.19 83 GLY A N 1
ATOM 692 C CA . GLY A 1 83 ? -2.201 -14.589 -14.111 1.00 89.19 83 GLY A CA 1
ATOM 693 C C . GLY A 1 83 ? -3.122 -13.363 -14.081 1.00 89.19 83 GLY A C 1
ATOM 694 O O . GLY A 1 83 ? -2.667 -12.254 -14.366 1.00 89.19 83 GLY A O 1
ATOM 695 N N . VAL A 1 84 ? -4.396 -13.508 -13.697 1.00 95.62 84 VAL A N 1
ATOM 696 C CA . VAL A 1 84 ? -5.291 -12.362 -13.483 1.00 95.62 84 VAL A CA 1
ATOM 697 C C . VAL A 1 84 ? -4.898 -11.667 -12.185 1.00 95.62 84 VAL A C 1
ATOM 699 O O . VAL A 1 84 ? -4.984 -12.252 -11.108 1.00 95.62 84 VAL A O 1
ATOM 702 N N . VAL A 1 85 ? -4.517 -10.400 -12.249 1.00 96.81 85 VAL A N 1
ATOM 703 C CA . VAL A 1 85 ? -4.147 -9.602 -11.080 1.00 96.81 85 VAL A CA 1
ATOM 704 C C . VAL A 1 85 ? -5.411 -9.041 -10.451 1.00 96.81 85 VAL A C 1
ATOM 706 O O . VAL A 1 85 ? -6.139 -8.275 -11.081 1.00 96.81 85 VAL A O 1
ATOM 709 N N . ALA A 1 86 ? -5.679 -9.393 -9.196 1.00 97.75 86 ALA A N 1
ATOM 710 C CA . ALA A 1 86 ? -6.760 -8.773 -8.441 1.00 97.75 86 ALA A CA 1
ATOM 711 C C . ALA A 1 86 ? -6.299 -7.448 -7.817 1.00 97.75 86 ALA A C 1
ATOM 713 O O . ALA A 1 86 ? -5.167 -7.328 -7.352 1.00 97.75 86 ALA A O 1
ATOM 714 N N . SER A 1 87 ? -7.186 -6.457 -7.739 1.00 98.12 87 SER A N 1
ATOM 715 C CA . SER A 1 87 ? -6.925 -5.248 -6.958 1.00 98.12 87 SER A CA 1
ATOM 716 C C . SER A 1 87 ? -6.681 -5.621 -5.494 1.00 98.12 87 SER A C 1
ATOM 718 O O . SER A 1 87 ? -7.556 -6.255 -4.896 1.00 98.12 87 SER A O 1
ATOM 720 N N . PRO A 1 88 ? -5.560 -5.200 -4.884 1.00 98.12 88 PRO A N 1
ATOM 721 C CA . PRO A 1 88 ? -5.236 -5.557 -3.505 1.00 98.12 88 PRO A CA 1
ATOM 722 C C . PRO A 1 88 ? -6.060 -4.775 -2.470 1.00 98.12 88 PRO A C 1
ATOM 724 O O . PRO A 1 88 ? -6.052 -5.119 -1.290 1.00 98.12 88 PRO A O 1
ATOM 727 N N . VAL A 1 89 ? -6.741 -3.697 -2.875 1.00 97.81 89 VAL A N 1
ATOM 728 C CA . VAL A 1 89 ? -7.432 -2.759 -1.974 1.00 97.81 89 VAL A CA 1
ATOM 729 C C . VAL A 1 89 ? -8.692 -2.168 -2.613 1.00 97.81 89 VAL A C 1
ATOM 731 O O . VAL A 1 89 ? -8.840 -2.159 -3.839 1.00 97.81 89 VAL A O 1
ATOM 734 N N . ASP A 1 90 ? -9.570 -1.607 -1.778 1.00 97.25 90 ASP A N 1
ATOM 735 C CA . ASP A 1 90 ? -10.556 -0.611 -2.207 1.00 97.25 90 ASP A CA 1
ATOM 736 C C . ASP A 1 90 ? -9.884 0.766 -2.322 1.00 97.25 90 ASP A C 1
ATOM 738 O O . ASP A 1 90 ? -9.107 1.155 -1.452 1.00 97.25 90 ASP A O 1
ATOM 742 N N . GLY A 1 91 ? -10.212 1.550 -3.350 1.00 95.94 91 GLY A N 1
ATOM 743 C CA . GLY A 1 91 ? -9.687 2.909 -3.458 1.00 95.94 91 GLY A CA 1
ATOM 744 C C . GLY A 1 91 ? -9.907 3.564 -4.814 1.00 95.94 91 GLY A C 1
ATOM 745 O O . GLY A 1 91 ? -10.897 3.331 -5.512 1.00 95.94 91 GLY A O 1
ATOM 746 N N . ALA A 1 92 ? -8.970 4.428 -5.189 1.00 96.31 92 ALA A N 1
ATOM 747 C CA . ALA A 1 92 ? -8.906 5.033 -6.510 1.00 96.31 92 ALA A CA 1
ATOM 748 C C . ALA A 1 92 ? -7.493 4.925 -7.078 1.00 96.31 92 ALA A C 1
ATOM 750 O O . ALA A 1 92 ? -6.509 5.174 -6.379 1.00 96.31 92 ALA A O 1
ATOM 751 N N . ILE A 1 93 ? -7.397 4.602 -8.364 1.00 96.44 93 ILE A N 1
ATOM 752 C CA . ILE A 1 93 ? -6.122 4.570 -9.076 1.00 96.44 93 ILE A CA 1
ATOM 753 C C . ILE A 1 93 ? -5.558 5.990 -9.090 1.00 96.44 93 ILE A C 1
ATOM 755 O O . ILE A 1 93 ? -6.157 6.902 -9.656 1.00 96.44 93 ILE A O 1
ATOM 759 N N . SER A 1 94 ? -4.400 6.195 -8.470 1.00 95.00 94 SER A N 1
ATOM 760 C CA . SER A 1 94 ? -3.656 7.447 -8.586 1.00 95.00 94 SER A CA 1
ATOM 761 C C . SER A 1 94 ? -2.988 7.517 -9.953 1.00 95.00 94 SER A C 1
ATOM 763 O O . SER A 1 94 ? -3.207 8.476 -10.690 1.00 95.00 94 SER A O 1
ATOM 765 N N . GLN A 1 95 ? -2.212 6.488 -10.291 1.00 96.06 95 GLN A N 1
ATOM 766 C CA . GLN A 1 95 ? -1.542 6.267 -11.574 1.00 96.06 95 GLN A CA 1
ATOM 767 C C . GLN A 1 95 ? -1.324 4.761 -11.750 1.00 96.06 95 GLN A C 1
ATOM 769 O O . GLN A 1 95 ? -1.194 4.045 -10.756 1.00 96.06 95 GLN A O 1
ATOM 774 N N . LEU A 1 96 ? -1.264 4.298 -12.992 1.00 95.81 96 LEU A N 1
ATOM 775 C CA . LEU A 1 96 ? -0.841 2.948 -13.351 1.00 95.81 96 LEU A CA 1
ATOM 776 C C . LEU A 1 96 ? -0.224 2.961 -14.747 1.00 95.81 96 LEU A C 1
ATOM 778 O O . LEU A 1 96 ? -0.440 3.918 -15.496 1.00 95.81 96 LEU A O 1
ATOM 782 N N . GLY A 1 97 ? 0.499 1.903 -15.094 1.00 94.88 97 GLY A N 1
ATOM 783 C CA . GLY A 1 97 ? 1.019 1.692 -16.440 1.00 94.88 97 GLY A CA 1
ATOM 784 C C . GLY A 1 97 ? 2.409 1.060 -16.445 1.00 94.88 97 GLY A C 1
ATOM 785 O O . GLY A 1 97 ? 2.841 0.526 -15.418 1.00 94.88 97 GLY A O 1
ATOM 786 N N . PRO A 1 98 ? 3.116 1.128 -17.586 1.00 95.12 98 PRO A N 1
ATOM 787 C CA . PRO A 1 98 ? 4.461 0.592 -17.695 1.00 95.12 98 PRO A CA 1
ATOM 788 C C . PRO A 1 98 ? 5.448 1.396 -16.853 1.00 95.12 98 PRO A C 1
ATOM 790 O O . PRO A 1 98 ? 5.363 2.624 -16.745 1.00 95.12 98 PRO A O 1
ATOM 793 N N . ILE A 1 99 ? 6.415 0.683 -16.290 1.00 95.56 99 ILE A N 1
ATOM 794 C CA . ILE A 1 99 ? 7.646 1.258 -15.765 1.00 95.56 99 ILE A CA 1
ATOM 795 C C . ILE A 1 99 ? 8.568 1.465 -16.969 1.00 95.56 99 ILE A C 1
ATOM 797 O O . ILE A 1 99 ? 8.800 0.541 -17.746 1.00 95.56 99 ILE A O 1
ATOM 801 N N . VAL A 1 100 ? 9.056 2.691 -17.155 1.00 92.00 100 VAL A N 1
ATOM 802 C CA . VAL A 1 100 ? 9.914 3.049 -18.296 1.00 92.00 100 VAL A CA 1
ATOM 803 C C . VAL A 1 100 ? 11.276 3.442 -17.758 1.00 92.00 100 VAL A C 1
ATOM 805 O O . VAL A 1 100 ? 11.375 4.413 -17.011 1.00 92.00 100 VAL A O 1
ATOM 808 N N . ASP A 1 101 ? 12.311 2.678 -18.106 1.00 86.25 101 ASP A N 1
ATOM 809 C CA . ASP A 1 101 ? 13.696 2.908 -17.678 1.00 86.25 101 ASP A CA 1
ATOM 810 C C . ASP A 1 101 ? 13.821 3.165 -16.171 1.00 86.25 101 ASP A C 1
ATOM 812 O O . ASP A 1 101 ? 14.411 4.154 -15.725 1.00 86.25 101 ASP A O 1
ATOM 816 N N . ASN A 1 102 ? 13.239 2.265 -15.371 1.00 89.56 102 ASN A N 1
ATOM 817 C CA . ASN A 1 102 ? 13.244 2.347 -13.909 1.00 89.56 102 ASN A CA 1
ATOM 818 C C . ASN A 1 102 ? 12.457 3.550 -13.336 1.00 89.56 102 ASN A C 1
ATOM 820 O O . ASN A 1 102 ? 12.611 3.878 -12.160 1.00 89.56 102 ASN A O 1
ATOM 824 N N . ALA A 1 103 ? 11.624 4.231 -14.131 1.00 93.31 103 ALA A N 1
ATOM 825 C CA . ALA A 1 103 ? 10.831 5.380 -13.700 1.00 93.31 103 ALA A CA 1
ATOM 826 C C . ALA A 1 103 ? 9.328 5.067 -13.630 1.00 93.31 103 ALA A C 1
ATOM 828 O O . ALA A 1 103 ? 8.732 4.507 -14.549 1.00 93.31 103 ALA A O 1
ATOM 829 N N . ILE A 1 104 ? 8.711 5.513 -12.535 1.00 94.50 104 ILE A N 1
ATOM 830 C CA . ILE A 1 104 ? 7.281 5.422 -12.249 1.00 94.50 104 ILE A CA 1
ATOM 831 C C . ILE A 1 104 ? 6.658 6.816 -12.328 1.00 94.50 104 ILE A C 1
ATOM 833 O O . ILE A 1 104 ? 7.166 7.774 -11.733 1.00 94.50 104 ILE A O 1
ATOM 837 N N . VAL A 1 105 ? 5.512 6.929 -13.001 1.00 93.94 105 VAL A N 1
ATOM 838 C CA . VAL A 1 105 ? 4.737 8.174 -13.041 1.00 93.94 105 VAL A CA 1
ATOM 839 C C . VAL A 1 105 ? 4.021 8.394 -11.708 1.00 93.94 105 VAL A C 1
ATOM 841 O O . VAL A 1 105 ? 3.227 7.574 -11.257 1.00 93.94 105 VAL A O 1
ATOM 844 N N . GLN A 1 106 ? 4.265 9.545 -11.079 1.00 93.50 106 GLN A N 1
ATOM 845 C CA . GLN A 1 106 ? 3.617 9.945 -9.829 1.00 93.50 106 GLN A CA 1
ATOM 846 C C . GLN A 1 106 ? 2.308 10.698 -10.074 1.00 93.50 106 GLN A C 1
ATOM 848 O O . GLN A 1 106 ? 1.266 10.301 -9.562 1.00 93.50 106 GLN A O 1
ATOM 853 N N . ALA A 1 107 ? 2.394 11.829 -10.788 1.00 87.75 107 ALA A N 1
ATOM 854 C CA . ALA A 1 107 ? 1.288 12.679 -11.245 1.00 87.75 107 ALA A CA 1
ATOM 855 C C . ALA A 1 107 ? 1.826 13.938 -11.961 1.00 87.75 107 ALA A C 1
ATOM 857 O O . ALA A 1 107 ? 2.893 14.441 -11.608 1.00 87.75 107 ALA A O 1
ATOM 858 N N . LYS A 1 108 ? 1.051 14.527 -12.892 1.00 81.00 108 LYS A N 1
ATOM 859 C CA . LYS A 1 108 ? 1.356 15.817 -13.569 1.00 81.00 108 LYS A CA 1
ATOM 860 C C . LYS A 1 108 ? 2.829 15.933 -14.030 1.00 81.00 108 LYS A C 1
ATOM 862 O O . LYS A 1 108 ? 3.518 16.881 -13.653 1.00 81.00 108 LYS A O 1
ATOM 867 N N . GLY A 1 109 ? 3.319 14.943 -14.781 1.00 80.06 109 GLY A N 1
ATOM 868 C CA . GLY A 1 109 ? 4.684 14.937 -15.333 1.00 80.06 109 GLY A CA 1
ATOM 869 C C . GLY A 1 109 ? 5.808 14.755 -14.304 1.00 80.06 109 GLY A C 1
ATOM 870 O O . GLY A 1 109 ? 6.972 14.959 -14.631 1.00 80.06 109 GLY A O 1
ATOM 871 N N . ARG A 1 110 ? 5.483 14.408 -13.053 1.00 88.94 110 ARG A N 1
ATOM 872 C CA . ARG A 1 110 ? 6.477 14.027 -12.044 1.00 88.94 110 ARG A CA 1
ATOM 873 C C . ARG A 1 110 ? 6.647 12.524 -12.046 1.00 88.94 110 ARG A C 1
ATOM 875 O O . ARG A 1 110 ? 5.654 11.812 -11.903 1.00 88.94 110 ARG A O 1
ATOM 882 N N . ASN A 1 111 ? 7.900 12.098 -12.074 1.00 94.75 111 ASN A N 1
ATOM 883 C CA . ASN A 1 111 ? 8.294 10.706 -11.939 1.00 94.75 111 ASN A CA 1
ATOM 884 C C . ASN A 1 111 ? 9.194 10.533 -10.708 1.00 94.75 111 ASN A C 1
ATOM 886 O O . ASN A 1 111 ? 9.764 11.500 -10.190 1.00 94.75 111 ASN A O 1
ATOM 890 N N . TYR A 1 112 ? 9.311 9.299 -10.242 1.00 96.12 112 TYR A N 1
ATOM 891 C CA . TYR A 1 112 ? 10.304 8.846 -9.268 1.00 96.12 112 TYR A CA 1
ATOM 892 C C . TYR A 1 112 ? 10.813 7.482 -9.716 1.00 96.12 112 TYR A C 1
ATOM 894 O O . TYR A 1 112 ? 10.172 6.839 -10.549 1.00 96.12 112 TYR A O 1
ATOM 902 N N . LYS A 1 113 ? 11.969 7.057 -9.217 1.00 96.38 113 LYS A N 1
ATOM 903 C CA . LYS A 1 113 ? 12.546 5.791 -9.663 1.00 96.38 113 LYS A CA 1
ATOM 904 C C . LYS A 1 113 ? 12.115 4.607 -8.794 1.00 96.38 113 LYS A C 1
ATOM 906 O O . LYS A 1 113 ? 11.759 4.795 -7.626 1.00 96.38 113 LYS A O 1
ATOM 911 N N . VAL A 1 114 ? 12.144 3.394 -9.351 1.00 97.12 114 VAL A N 1
ATOM 912 C CA . VAL A 1 114 ? 11.822 2.172 -8.595 1.00 97.12 114 VAL A CA 1
ATOM 913 C C . VAL A 1 114 ? 12.873 1.925 -7.515 1.00 97.12 114 VAL A C 1
ATOM 915 O O . VAL A 1 114 ? 12.500 1.635 -6.388 1.00 97.12 114 VAL A O 1
ATOM 918 N N . ASP A 1 115 ? 14.164 2.120 -7.793 1.00 96.44 115 ASP A N 1
ATOM 919 C CA . ASP A 1 115 ? 15.232 1.997 -6.785 1.00 96.44 115 ASP A CA 1
ATOM 920 C C . ASP A 1 115 ? 15.014 2.955 -5.596 1.00 96.44 115 ASP A C 1
ATOM 922 O O . ASP A 1 115 ? 15.129 2.555 -4.440 1.00 96.44 115 ASP A O 1
ATOM 926 N N . GLU A 1 116 ? 14.591 4.196 -5.848 1.00 96.62 116 GLU A N 1
ATOM 927 C CA . GLU A 1 116 ? 14.219 5.154 -4.801 1.00 96.62 116 GLU A CA 1
ATOM 928 C C . GLU A 1 116 ? 13.031 4.652 -3.965 1.00 96.62 116 GLU A C 1
ATOM 930 O O . GLU A 1 116 ? 13.032 4.792 -2.739 1.00 96.62 116 GLU A O 1
ATOM 935 N N . LEU A 1 117 ? 12.018 4.050 -4.601 1.00 97.88 117 LEU A N 1
ATOM 936 C CA . LEU A 1 117 ? 10.893 3.422 -3.904 1.00 97.88 117 LEU A CA 1
ATOM 937 C C . LEU A 1 117 ? 11.360 2.222 -3.071 1.00 97.88 117 LEU A C 1
ATOM 939 O O . LEU A 1 117 ? 10.951 2.097 -1.918 1.00 97.88 117 LEU A O 1
ATOM 943 N N . LEU A 1 118 ? 12.267 1.408 -3.606 1.00 97.88 118 LEU A N 1
ATOM 944 C CA . LEU A 1 118 ? 12.795 0.186 -2.999 1.00 97.88 118 LEU A CA 1
ATOM 945 C C . LEU A 1 118 ? 14.029 0.425 -2.114 1.00 97.88 118 LEU A C 1
ATOM 947 O O . LEU A 1 118 ? 14.830 -0.474 -1.887 1.00 97.88 118 LEU A O 1
ATOM 951 N N . ALA A 1 119 ? 14.175 1.646 -1.595 1.00 96.38 119 ALA A N 1
ATOM 952 C CA . ALA A 1 119 ? 15.206 2.028 -0.628 1.00 96.38 119 ALA A CA 1
ATOM 953 C C . ALA A 1 119 ? 16.656 1.787 -1.093 1.00 96.38 119 ALA A C 1
ATOM 955 O O . ALA A 1 119 ? 17.542 1.541 -0.278 1.00 96.38 119 ALA A O 1
ATOM 956 N N . GLY A 1 120 ? 16.901 1.913 -2.397 1.00 95.31 120 GLY A N 1
ATOM 957 C CA . GLY A 1 120 ? 18.212 1.740 -3.018 1.00 95.31 120 GLY A CA 1
ATOM 958 C C . GLY A 1 120 ? 18.558 0.293 -3.368 1.00 95.31 120 GLY A C 1
ATOM 959 O O . GLY A 1 120 ? 19.704 0.035 -3.726 1.00 95.31 120 GLY A O 1
ATOM 960 N N . ASP A 1 121 ? 17.609 -0.646 -3.283 1.00 95.88 121 ASP A N 1
ATOM 961 C CA . ASP A 1 121 ? 17.813 -2.031 -3.723 1.00 95.88 121 ASP A CA 1
ATOM 962 C C . ASP A 1 121 ? 17.843 -2.111 -5.260 1.00 95.88 121 ASP A C 1
ATOM 964 O O . ASP A 1 121 ? 16.824 -2.302 -5.930 1.00 95.88 121 ASP A O 1
ATOM 968 N N . ILE A 1 122 ? 19.039 -1.908 -5.823 1.00 94.94 122 ILE A N 1
ATOM 969 C CA . ILE A 1 122 ? 19.269 -1.895 -7.273 1.00 94.94 122 ILE A CA 1
ATOM 970 C C . ILE A 1 122 ? 18.919 -3.258 -7.882 1.00 94.94 122 ILE A C 1
ATOM 972 O O . ILE A 1 122 ? 18.240 -3.310 -8.907 1.00 94.94 122 ILE A O 1
ATOM 976 N N . LEU A 1 123 ? 19.329 -4.356 -7.238 1.00 94.81 123 LEU A N 1
ATOM 977 C CA . LEU A 1 123 ? 19.117 -5.712 -7.754 1.00 94.81 123 LEU A CA 1
ATOM 978 C C . LEU A 1 123 ? 17.632 -6.059 -7.854 1.00 94.81 123 LEU A C 1
ATOM 980 O O . LEU A 1 123 ? 17.210 -6.636 -8.856 1.00 94.81 123 LEU A O 1
ATOM 984 N N . LEU A 1 124 ? 16.841 -5.690 -6.844 1.00 95.94 124 LEU A N 1
ATOM 985 C CA . LEU A 1 124 ? 15.394 -5.861 -6.895 1.00 95.94 124 LEU A CA 1
ATOM 986 C C . LEU A 1 124 ? 14.768 -4.929 -7.940 1.00 95.94 124 LEU A C 1
ATOM 988 O O . LEU A 1 124 ? 13.906 -5.361 -8.697 1.00 95.94 124 LEU A O 1
ATOM 992 N N . SER A 1 125 ? 15.218 -3.672 -8.028 1.00 95.31 125 SER A N 1
ATOM 993 C CA . SER A 1 125 ? 14.660 -2.698 -8.977 1.00 95.31 125 SER A CA 1
ATOM 994 C C . SER A 1 125 ? 14.817 -3.105 -10.447 1.00 95.31 125 SER A C 1
ATOM 996 O O . SER A 1 125 ? 13.886 -2.911 -11.229 1.00 95.31 125 SER A O 1
ATOM 998 N N . GLU A 1 126 ? 15.935 -3.742 -10.820 1.00 94.00 126 GLU A N 1
ATOM 999 C CA . GLU A 1 126 ? 16.173 -4.206 -12.196 1.00 94.00 126 GLU A CA 1
ATOM 1000 C C . GLU A 1 126 ? 15.133 -5.244 -12.649 1.00 94.00 126 GLU A C 1
ATOM 1002 O O . GLU A 1 126 ? 14.770 -5.272 -13.823 1.00 94.00 126 GLU A O 1
ATOM 1007 N N . ARG A 1 127 ? 14.557 -6.023 -11.721 1.00 94.06 127 ARG A N 1
ATOM 1008 C CA . ARG A 1 127 ? 13.491 -7.004 -12.014 1.00 94.06 127 ARG A CA 1
ATOM 1009 C C . ARG A 1 127 ? 12.188 -6.347 -12.479 1.00 94.06 127 ARG A C 1
ATOM 1011 O O . ARG A 1 127 ? 11.367 -6.995 -13.121 1.00 94.06 127 ARG A O 1
ATOM 1018 N N . PHE A 1 128 ? 12.013 -5.059 -12.185 1.00 95.38 128 PHE A N 1
ATOM 1019 C CA . PHE A 1 128 ? 10.818 -4.279 -12.515 1.00 95.38 128 PHE A CA 1
ATOM 1020 C C . PHE A 1 128 ? 11.075 -3.196 -13.562 1.00 95.38 128 PHE A C 1
ATOM 1022 O O . PHE A 1 128 ? 10.167 -2.428 -13.871 1.00 95.38 128 PHE A O 1
ATOM 1029 N N . LYS A 1 129 ? 12.283 -3.110 -14.130 1.00 89.94 129 LYS A N 1
ATOM 1030 C CA . LYS A 1 129 ? 12.683 -2.022 -15.036 1.00 89.94 129 LYS A CA 1
ATOM 1031 C C . LYS A 1 129 ? 11.746 -1.831 -16.236 1.00 89.94 129 LYS A C 1
ATOM 1033 O O . LYS A 1 129 ? 11.539 -0.690 -16.648 1.00 89.94 129 LYS A O 1
ATOM 1038 N N . HIS A 1 130 ? 11.183 -2.930 -16.738 1.00 88.94 130 HIS A N 1
ATOM 1039 C CA . HIS A 1 130 ? 10.206 -2.989 -17.835 1.00 88.94 130 HIS A CA 1
ATOM 1040 C C . HIS A 1 130 ? 8.854 -3.572 -17.386 1.00 88.94 130 HIS A C 1
ATOM 1042 O O . HIS A 1 130 ? 8.026 -3.979 -18.196 1.00 88.94 130 HIS A O 1
ATOM 1048 N N . GLY A 1 131 ? 8.631 -3.624 -16.071 1.00 95.50 131 GLY A N 1
ATOM 1049 C CA . GLY A 1 131 ? 7.413 -4.143 -15.472 1.00 95.50 131 GLY A CA 1
ATOM 1050 C C . GLY A 1 131 ? 6.234 -3.175 -15.558 1.00 95.50 131 GLY A C 1
ATOM 1051 O O . GLY A 1 131 ? 6.247 -2.163 -16.263 1.00 95.50 131 GLY A O 1
ATOM 1052 N N . GLN A 1 132 ? 5.196 -3.473 -14.786 1.00 96.38 132 GLN A N 1
ATOM 1053 C CA . GLN A 1 132 ? 4.022 -2.617 -14.627 1.00 96.38 132 GLN A CA 1
ATOM 1054 C C . GLN A 1 132 ? 3.942 -2.108 -13.188 1.00 96.38 132 GLN A C 1
ATOM 1056 O O . GLN A 1 132 ? 4.379 -2.774 -12.249 1.00 96.38 132 GLN A O 1
ATOM 1061 N N . PHE A 1 133 ? 3.336 -0.940 -12.989 1.00 97.69 133 PHE A N 1
ATOM 1062 C CA . PHE A 1 133 ? 3.039 -0.431 -11.655 1.00 97.69 133 PHE A CA 1
ATOM 1063 C C . PHE A 1 133 ? 1.587 0.022 -11.529 1.00 97.69 133 PHE A C 1
ATOM 1065 O O . PHE A 1 133 ? 0.998 0.553 -12.471 1.00 97.69 133 PHE A O 1
ATOM 1072 N N . ALA A 1 134 ? 1.032 -0.093 -10.326 1.00 97.62 134 ALA A N 1
ATOM 1073 C CA . ALA A 1 134 ? -0.221 0.550 -9.956 1.00 97.62 134 ALA A CA 1
ATOM 1074 C C . ALA A 1 134 ? -0.071 1.240 -8.600 1.00 97.62 134 ALA A C 1
ATOM 1076 O O . ALA A 1 134 ? 0.280 0.623 -7.601 1.00 97.62 134 ALA A O 1
ATOM 1077 N N . THR A 1 135 ? -0.349 2.540 -8.551 1.00 97.75 135 THR A N 1
ATOM 1078 C CA . THR A 1 135 ? -0.438 3.317 -7.312 1.00 97.75 135 THR A CA 1
ATOM 1079 C C . THR A 1 135 ? -1.909 3.532 -6.985 1.00 97.75 135 THR A C 1
ATOM 1081 O O . THR A 1 135 ? -2.602 4.244 -7.714 1.00 97.75 135 THR A O 1
ATOM 1084 N N . ILE A 1 136 ? -2.391 2.959 -5.884 1.00 97.44 136 ILE A N 1
ATOM 1085 C CA . ILE A 1 136 ? -3.800 2.997 -5.483 1.00 97.44 136 ILE A CA 1
ATOM 1086 C C . ILE A 1 136 ? -3.925 3.784 -4.178 1.00 97.44 136 ILE A C 1
ATOM 1088 O O . ILE A 1 136 ? -3.321 3.438 -3.165 1.00 97.44 136 ILE A O 1
ATOM 1092 N N . TYR A 1 137 ? -4.699 4.867 -4.215 1.00 95.88 137 TYR A N 1
ATOM 1093 C CA . TYR A 1 137 ? -4.980 5.718 -3.063 1.00 95.88 137 TYR A CA 1
ATOM 1094 C C . TYR A 1 137 ? -6.222 5.220 -2.320 1.00 95.88 137 TYR A C 1
ATOM 1096 O O . TYR A 1 137 ? -7.296 5.103 -2.916 1.00 95.88 137 TYR A O 1
ATOM 1104 N N . LEU A 1 138 ? -6.078 5.001 -1.013 1.00 94.69 138 LEU A N 1
ATOM 1105 C CA . LEU A 1 138 ? -7.159 4.647 -0.104 1.00 94.69 138 LEU A CA 1
ATOM 1106 C C . LEU A 1 138 ? -7.602 5.915 0.629 1.00 94.69 138 LEU A C 1
ATOM 1108 O O . LEU A 1 138 ? -6.868 6.487 1.445 1.00 94.69 138 LEU A O 1
ATOM 1112 N N . SER A 1 139 ? -8.802 6.389 0.310 1.00 91.88 139 SER A N 1
ATOM 1113 C CA . SER A 1 139 ? -9.409 7.526 0.993 1.00 91.88 139 SER A CA 1
ATOM 1114 C C . SER A 1 139 ? -9.994 7.096 2.340 1.00 91.88 139 SER A C 1
ATOM 1116 O O . SER A 1 139 ? -10.366 5.937 2.487 1.00 91.88 139 SER A O 1
ATOM 1118 N N . PRO A 1 140 ? -10.194 8.008 3.311 1.00 90.19 140 PRO A N 1
ATOM 1119 C CA . PRO A 1 140 ? -10.653 7.635 4.656 1.00 90.19 140 PRO A CA 1
ATOM 1120 C C . PRO A 1 140 ? -11.997 6.892 4.740 1.00 90.19 140 PRO A C 1
ATOM 1122 O O . PRO A 1 140 ? -12.330 6.384 5.807 1.00 90.19 140 PRO A O 1
ATOM 1125 N N . ARG A 1 141 ? -12.783 6.836 3.655 1.00 92.25 141 ARG A N 1
ATOM 1126 C CA . ARG A 1 141 ? -14.024 6.046 3.605 1.00 92.25 141 ARG A CA 1
ATOM 1127 C C . ARG A 1 141 ? -13.839 4.590 3.190 1.00 92.25 141 ARG A C 1
ATOM 1129 O O . ARG A 1 141 ? -14.716 3.773 3.468 1.00 92.25 141 ARG A O 1
ATOM 1136 N N . ASP A 1 142 ? -12.749 4.292 2.493 1.00 94.69 142 ASP A N 1
ATOM 1137 C CA . ASP A 1 142 ? -12.553 3.005 1.840 1.00 94.69 142 ASP A CA 1
ATOM 1138 C C . ASP A 1 142 ? -12.221 1.920 2.890 1.00 94.69 142 ASP A C 1
ATOM 1140 O O . ASP A 1 142 ? -12.109 2.186 4.096 1.00 94.69 142 ASP A O 1
ATOM 1144 N N . TYR A 1 143 ? -12.135 0.668 2.455 1.00 95.56 143 TYR A N 1
ATOM 1145 C CA . TYR A 1 143 ? -11.654 -0.438 3.279 1.00 95.56 143 TYR A CA 1
ATOM 1146 C C . TYR A 1 143 ? -10.120 -0.439 3.311 1.00 95.56 143 TYR A C 1
ATOM 1148 O O . TYR A 1 143 ? -9.484 -0.340 2.267 1.00 95.56 143 TYR A O 1
ATOM 1156 N N . HIS A 1 144 ? -9.526 -0.523 4.506 1.00 95.19 144 HIS A N 1
ATOM 1157 C CA . HIS A 1 144 ? -8.094 -0.254 4.724 1.00 95.19 144 HIS A CA 1
ATOM 1158 C C . HIS A 1 144 ? -7.249 -1.482 5.059 1.00 95.19 144 HIS A C 1
ATOM 1160 O O . HIS A 1 144 ? -6.123 -1.340 5.550 1.00 95.19 144 HIS A O 1
ATOM 1166 N N . ARG A 1 145 ? -7.767 -2.682 4.789 1.00 96.75 145 ARG A N 1
ATOM 1167 C CA . ARG A 1 145 ? -6.924 -3.874 4.736 1.00 96.75 145 ARG A CA 1
ATOM 1168 C C . ARG A 1 145 ? -6.540 -4.169 3.293 1.00 96.75 145 ARG A C 1
ATOM 1170 O O . ARG A 1 145 ? -7.250 -3.826 2.350 1.00 96.75 145 ARG A O 1
ATOM 1177 N N . ILE A 1 146 ? -5.369 -4.755 3.155 1.00 97.88 146 ILE A N 1
ATOM 1178 C CA . ILE A 1 146 ? -4.657 -5.000 1.914 1.00 97.88 146 ILE A CA 1
ATOM 1179 C C . ILE A 1 146 ? -4.601 -6.499 1.745 1.00 97.88 146 ILE A C 1
ATOM 1181 O O . ILE A 1 146 ? -4.293 -7.226 2.690 1.00 97.88 146 ILE A O 1
ATOM 1185 N N . HIS A 1 147 ? -4.902 -6.946 0.543 1.00 98.62 147 HIS A N 1
ATOM 1186 C CA . HIS A 1 147 ? -4.978 -8.348 0.202 1.00 98.62 147 HIS A CA 1
ATOM 1187 C C . HIS A 1 147 ? -4.006 -8.673 -0.920 1.00 98.62 147 HIS A C 1
ATOM 1189 O O . HIS A 1 147 ? -3.571 -7.799 -1.672 1.00 98.62 147 HIS A O 1
ATOM 1195 N N . MET A 1 148 ? -3.674 -9.950 -1.029 1.00 98.56 148 MET A N 1
ATOM 1196 C CA . MET A 1 148 ? -2.796 -10.451 -2.067 1.00 98.56 148 MET A CA 1
ATOM 1197 C C . MET A 1 148 ? -3.447 -10.337 -3.453 1.00 98.56 148 MET A C 1
ATOM 1199 O O . MET A 1 148 ? -4.549 -10.859 -3.649 1.00 98.56 148 MET A O 1
ATOM 1203 N N . PRO A 1 149 ? -2.787 -9.696 -4.433 1.00 97.94 149 PRO A N 1
ATOM 1204 C CA . PRO A 1 149 ? -3.296 -9.597 -5.800 1.00 97.94 149 PRO A CA 1
ATOM 1205 C C . PRO A 1 149 ? -3.148 -10.913 -6.586 1.00 97.94 149 PRO A C 1
ATOM 1207 O O . PRO A 1 149 ? -3.897 -11.150 -7.536 1.00 97.94 149 PRO A O 1
ATOM 1210 N N . LEU A 1 150 ? -2.199 -11.759 -6.174 1.00 97.69 150 LEU A N 1
ATOM 1211 C CA . LEU A 1 150 ? -1.862 -13.085 -6.696 1.00 97.69 150 LEU A CA 1
ATOM 1212 C C . LEU A 1 150 ? -1.430 -13.971 -5.522 1.00 97.69 150 LEU A C 1
ATOM 1214 O O . LEU A 1 150 ? -0.952 -13.439 -4.520 1.00 97.69 150 LEU A O 1
ATOM 1218 N N . THR A 1 151 ? -1.560 -15.292 -5.654 1.00 98.19 151 THR A N 1
ATOM 1219 C CA . THR A 1 151 ? -0.938 -16.218 -4.699 1.00 98.19 151 THR A CA 1
ATOM 1220 C C . THR A 1 151 ? 0.576 -16.032 -4.741 1.00 98.19 151 THR A C 1
ATOM 1222 O O . THR A 1 151 ? 1.163 -15.938 -5.820 1.00 98.19 151 THR A O 1
ATOM 1225 N N . GLY A 1 152 ? 1.205 -15.936 -3.573 1.00 97.81 152 GLY A N 1
ATOM 1226 C CA . GLY A 1 152 ? 2.639 -15.698 -3.486 1.00 97.81 152 GLY A CA 1
ATOM 1227 C C . GLY A 1 152 ? 3.235 -16.084 -2.142 1.00 97.81 152 GLY A C 1
ATOM 1228 O O . GLY A 1 152 ? 2.582 -16.016 -1.099 1.00 97.81 152 GLY A O 1
ATOM 1229 N N . ARG A 1 153 ? 4.507 -16.469 -2.178 1.00 98.31 153 ARG A N 1
ATOM 1230 C CA . ARG A 1 153 ? 5.319 -16.806 -1.013 1.00 98.31 153 ARG A CA 1
ATOM 1231 C C . ARG A 1 153 ? 6.130 -15.591 -0.584 1.00 98.31 153 ARG A C 1
ATOM 1233 O O . ARG A 1 153 ? 6.840 -14.997 -1.394 1.00 98.31 153 ARG A O 1
ATOM 1240 N N . LEU A 1 154 ? 6.000 -15.195 0.678 1.00 98.50 154 LEU A N 1
ATOM 1241 C CA . LEU A 1 154 ? 6.718 -14.055 1.238 1.00 98.50 154 LEU A CA 1
ATOM 1242 C C . LEU A 1 154 ? 8.223 -14.326 1.195 1.00 98.50 154 LEU A C 1
ATOM 1244 O O . LEU A 1 154 ? 8.685 -15.327 1.736 1.00 98.50 154 LEU A O 1
ATOM 1248 N N . LYS A 1 155 ? 8.970 -13.415 0.571 1.00 97.88 155 LYS A N 1
ATOM 1249 C CA . LYS A 1 155 ? 10.425 -13.507 0.424 1.00 97.88 155 LYS A CA 1
ATOM 1250 C C . LYS A 1 155 ? 11.151 -12.562 1.365 1.00 97.88 155 LYS A C 1
ATOM 1252 O O . LYS A 1 155 ? 12.102 -12.938 2.036 1.00 97.88 155 LYS A O 1
ATOM 1257 N N . SER A 1 156 ? 10.716 -11.306 1.398 1.00 98.19 156 SER A N 1
ATOM 1258 C CA . SER A 1 156 ? 11.321 -10.302 2.266 1.00 98.19 156 SER A CA 1
ATOM 1259 C C . SER A 1 156 ? 10.338 -9.193 2.609 1.00 98.19 156 SER A C 1
ATOM 1261 O O . SER A 1 156 ? 9.375 -8.925 1.883 1.00 98.19 156 SER A O 1
ATOM 1263 N N . MET A 1 157 ? 10.609 -8.527 3.723 1.00 98.25 157 MET A N 1
ATOM 1264 C CA . MET A 1 157 ? 9.937 -7.314 4.151 1.00 98.25 157 MET A CA 1
ATOM 1265 C C . MET A 1 157 ? 10.997 -6.283 4.533 1.00 98.25 157 MET A C 1
ATOM 1267 O O . MET A 1 157 ? 11.958 -6.606 5.222 1.00 98.25 157 MET A O 1
ATOM 1271 N N . SER A 1 158 ? 10.832 -5.033 4.112 1.00 98.31 158 SER A N 1
ATOM 1272 C CA . SER A 1 158 ? 11.697 -3.927 4.529 1.00 98.31 158 SER A CA 1
ATOM 1273 C C . SER A 1 158 ? 10.871 -2.767 5.065 1.00 98.31 158 SER A C 1
ATOM 1275 O O . SER A 1 158 ? 10.024 -2.225 4.359 1.00 98.31 158 SER A O 1
ATOM 1277 N N . TYR A 1 159 ? 11.139 -2.344 6.296 1.00 98.06 159 TYR A N 1
ATOM 1278 C CA . TYR A 1 159 ? 10.671 -1.064 6.819 1.00 98.06 159 TYR A CA 1
ATOM 1279 C C . TYR A 1 159 ? 11.659 0.034 6.424 1.00 98.06 159 TYR A C 1
ATOM 1281 O O . TYR A 1 159 ? 12.863 -0.087 6.654 1.00 98.06 159 TYR A O 1
ATOM 1289 N N . VAL A 1 160 ? 11.142 1.125 5.861 1.00 98.19 160 VAL A N 1
ATOM 1290 C CA . VAL A 1 160 ? 11.936 2.258 5.388 1.00 98.19 160 VAL A CA 1
ATOM 1291 C C . VAL A 1 160 ? 11.462 3.530 6.093 1.00 98.19 160 VAL A C 1
ATOM 1293 O O . VAL A 1 160 ? 10.332 3.970 5.851 1.00 98.19 160 VAL A O 1
ATOM 1296 N N . PRO A 1 161 ? 12.306 4.155 6.935 1.00 97.12 161 PRO A N 1
ATOM 1297 C CA . PRO A 1 161 ? 11.960 5.402 7.599 1.00 97.12 161 PRO A CA 1
ATOM 1298 C C . PRO A 1 161 ? 11.834 6.537 6.580 1.00 97.12 161 PRO A C 1
ATOM 1300 O O . PRO A 1 161 ? 12.545 6.584 5.574 1.00 97.12 161 PRO A O 1
ATOM 1303 N N . GLY A 1 162 ? 10.954 7.499 6.849 1.00 95.38 162 GLY A N 1
ATOM 1304 C CA . GLY A 1 162 ? 10.724 8.596 5.916 1.00 95.38 162 GLY A CA 1
ATOM 1305 C C . GLY A 1 162 ? 9.971 9.768 6.522 1.00 95.38 162 GLY A C 1
ATOM 1306 O O . GLY A 1 162 ? 9.901 9.951 7.732 1.00 95.38 162 GLY A O 1
ATOM 1307 N N . LYS A 1 163 ? 9.441 10.629 5.658 1.00 94.25 163 LYS A N 1
ATOM 1308 C CA . LYS A 1 163 ? 8.454 11.641 6.049 1.00 94.25 163 LYS A CA 1
ATOM 1309 C C . LYS A 1 163 ? 7.058 11.010 6.069 1.00 94.25 163 LYS A C 1
ATOM 1311 O O . LYS A 1 163 ? 6.845 9.907 5.598 1.00 94.25 163 LYS A O 1
ATOM 1316 N N . LEU A 1 164 ? 6.080 11.723 6.591 1.00 92.88 164 LEU A N 1
ATOM 1317 C CA . LEU A 1 164 ? 4.676 11.334 6.560 1.00 92.88 164 LEU A CA 1
ATOM 1318 C C . LEU A 1 164 ? 3.897 12.465 5.890 1.00 92.88 164 LEU A C 1
ATOM 1320 O O . LEU A 1 164 ? 3.047 13.098 6.504 1.00 92.88 164 LEU A O 1
ATOM 1324 N N . PHE A 1 165 ? 4.214 12.788 4.635 1.00 93.38 165 PHE A N 1
ATOM 1325 C CA . PHE A 1 165 ? 3.391 13.723 3.864 1.00 93.38 165 PHE A CA 1
ATOM 1326 C C . PHE A 1 165 ? 2.017 13.101 3.587 1.00 93.38 165 PHE A C 1
ATOM 1328 O O . PHE A 1 165 ? 1.873 11.882 3.513 1.00 93.38 165 PHE A O 1
ATOM 1335 N N . SER A 1 166 ? 0.982 13.922 3.412 1.00 91.81 166 SER A N 1
ATOM 1336 C CA . SER A 1 166 ? -0.321 13.416 2.975 1.00 91.81 166 SER A CA 1
ATOM 1337 C C . SER A 1 166 ? -0.217 12.839 1.562 1.00 91.81 166 SER A C 1
ATOM 1339 O O . SER A 1 166 ? 0.397 13.449 0.696 1.00 91.81 166 SER A O 1
ATOM 1341 N N . VAL A 1 167 ? -0.877 11.716 1.299 1.00 91.19 167 VAL A N 1
ATOM 1342 C CA . VAL A 1 167 ? -0.861 11.044 -0.016 1.00 91.19 167 VAL A CA 1
ATOM 1343 C C . VAL A 1 167 ? -2.075 11.364 -0.889 1.00 91.19 167 VAL A C 1
ATOM 1345 O O . VAL A 1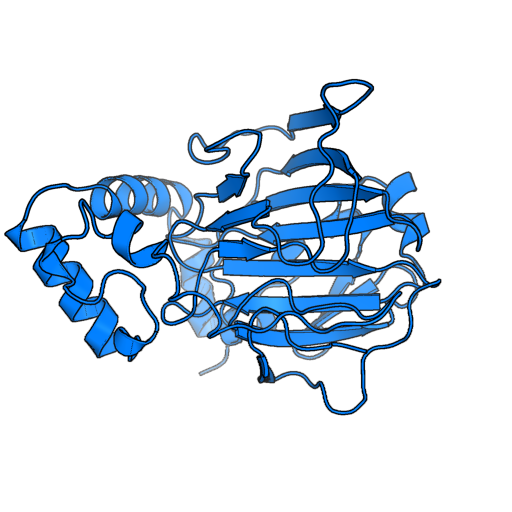 167 ? -2.309 10.733 -1.913 1.00 91.19 167 VAL A O 1
ATOM 1348 N N . ASN A 1 168 ? -2.864 12.372 -0.509 1.00 90.06 168 ASN A N 1
ATOM 1349 C CA . ASN A 1 168 ? -4.014 12.781 -1.308 1.00 90.06 168 ASN A CA 1
ATOM 1350 C C . ASN A 1 168 ? -3.587 13.254 -2.724 1.00 90.06 168 AS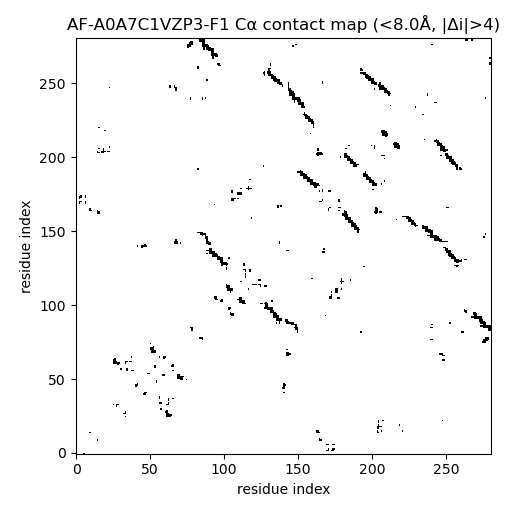N A C 1
ATOM 1352 O O . ASN A 1 168 ? -2.457 13.729 -2.907 1.00 90.06 168 ASN A O 1
ATOM 1356 N N . PRO A 1 169 ? -4.498 13.232 -3.719 1.00 88.88 169 PRO A N 1
ATOM 1357 C CA . PRO A 1 169 ? -4.165 13.590 -5.101 1.00 88.88 169 PRO A CA 1
ATOM 1358 C C . PRO A 1 169 ? -3.557 14.988 -5.284 1.00 88.88 169 PRO A C 1
ATOM 1360 O O . PRO A 1 169 ? -2.820 15.221 -6.239 1.00 88.88 169 PRO A O 1
ATOM 1363 N N . ARG A 1 170 ? -3.859 15.945 -4.395 1.00 89.44 170 ARG A N 1
ATOM 1364 C CA . ARG A 1 170 ? -3.264 17.289 -4.436 1.00 89.44 170 ARG A CA 1
ATOM 1365 C C . ARG A 1 170 ? -1.790 17.241 -4.046 1.00 89.44 170 ARG A C 1
ATOM 1367 O O . ARG A 1 170 ? -0.964 17.793 -4.767 1.00 89.44 170 ARG A O 1
ATOM 1374 N N . THR A 1 171 ? -1.452 16.568 -2.948 1.00 89.81 171 THR A N 1
ATOM 1375 C CA . THR A 1 171 ? -0.060 16.436 -2.502 1.00 89.81 171 THR A CA 1
ATOM 1376 C C . THR A 1 171 ? 0.767 15.613 -3.486 1.00 89.81 171 THR A C 1
ATOM 1378 O O . THR A 1 171 ? 1.878 16.023 -3.814 1.00 89.81 171 THR A O 1
ATOM 1381 N N . ALA A 1 172 ? 0.205 14.534 -4.045 1.00 90.50 172 ALA A N 1
ATOM 1382 C CA . ALA A 1 172 ? 0.856 13.721 -5.081 1.00 90.50 172 ALA A CA 1
ATOM 1383 C C . ALA A 1 172 ? 1.249 14.533 -6.327 1.00 90.50 172 ALA A C 1
ATOM 1385 O O . ALA A 1 172 ? 2.227 14.223 -7.001 1.00 90.50 172 ALA A O 1
ATOM 1386 N N . ARG A 1 173 ? 0.532 15.622 -6.615 1.00 90.38 173 ARG A N 1
ATOM 1387 C CA . ARG A 1 173 ? 0.845 16.542 -7.716 1.00 90.38 173 ARG A CA 1
ATOM 1388 C C . ARG A 1 173 ? 1.851 17.628 -7.367 1.00 90.38 173 ARG A C 1
ATOM 1390 O O . ARG A 1 173 ? 2.333 18.285 -8.281 1.00 90.38 173 ARG A O 1
ATOM 1397 N N . ALA A 1 174 ? 2.136 17.861 -6.091 1.00 90.25 174 ALA A N 1
ATOM 1398 C CA . ALA A 1 174 ? 2.972 18.974 -5.647 1.00 90.25 174 ALA A CA 1
ATOM 1399 C C . ALA A 1 174 ? 4.324 18.506 -5.102 1.00 90.25 174 ALA A C 1
ATOM 1401 O O . ALA A 1 174 ? 5.356 19.073 -5.463 1.00 90.25 174 ALA A O 1
ATOM 1402 N N . VAL A 1 175 ? 4.325 17.465 -4.264 1.00 92.00 175 VAL A N 1
ATOM 1403 C CA . VAL A 1 175 ? 5.517 16.986 -3.559 1.00 92.00 175 VAL A CA 1
ATOM 1404 C C . VAL A 1 175 ? 6.306 16.040 -4.467 1.00 92.00 175 VAL A C 1
ATOM 1406 O O . VAL A 1 175 ? 5.773 15.008 -4.873 1.00 92.00 175 VAL A O 1
ATOM 1409 N N . PRO A 1 176 ? 7.569 16.350 -4.805 1.00 92.75 176 PRO A N 1
ATOM 1410 C CA . PRO A 1 176 ? 8.393 15.469 -5.625 1.00 92.75 176 PRO A CA 1
ATOM 1411 C C . PRO A 1 176 ? 8.758 14.197 -4.856 1.00 92.75 176 PRO A C 1
ATOM 1413 O O . PRO A 1 176 ? 9.045 14.266 -3.654 1.00 92.75 176 PRO A O 1
ATOM 1416 N N . LYS A 1 177 ? 8.784 13.063 -5.570 1.00 94.94 177 LYS A N 1
ATOM 1417 C CA . LYS A 1 177 ? 9.176 11.745 -5.045 1.00 94.94 177 LYS A CA 1
ATOM 1418 C C . LYS A 1 177 ? 8.414 11.373 -3.767 1.00 94.94 177 LYS A C 1
ATOM 1420 O O . LYS A 1 177 ? 8.987 10.832 -2.830 1.00 94.94 177 LYS A O 1
ATOM 1425 N N . LEU A 1 178 ? 7.131 11.728 -3.700 1.00 95.75 178 LEU A N 1
ATOM 1426 C CA . LEU A 1 178 ? 6.288 11.615 -2.511 1.00 95.75 178 LEU A CA 1
ATOM 1427 C C . LEU A 1 178 ? 6.342 10.206 -1.915 1.00 95.75 178 LEU A C 1
ATOM 1429 O O . LEU A 1 178 ? 6.631 10.059 -0.732 1.00 95.75 178 LEU A O 1
ATOM 1433 N N . PHE A 1 179 ? 6.121 9.184 -2.742 1.00 96.19 179 PHE A N 1
ATOM 1434 C CA . PHE A 1 179 ? 6.047 7.796 -2.286 1.00 96.19 179 PHE A CA 1
ATOM 1435 C C . PHE A 1 179 ? 7.414 7.228 -1.876 1.00 96.19 179 PHE A C 1
ATOM 1437 O O . PHE A 1 179 ? 7.494 6.484 -0.907 1.00 96.19 179 PHE A O 1
ATOM 1444 N N . ALA A 1 180 ? 8.500 7.653 -2.530 1.00 96.19 180 ALA A N 1
ATOM 1445 C CA . ALA A 1 180 ? 9.869 7.279 -2.158 1.00 96.19 180 ALA A CA 1
ATOM 1446 C C . ALA A 1 180 ? 10.414 8.052 -0.936 1.00 96.19 180 ALA A C 1
ATOM 1448 O O . ALA A 1 180 ? 11.381 7.631 -0.301 1.00 96.19 180 ALA A O 1
ATOM 1449 N N . ARG A 1 181 ? 9.811 9.196 -0.588 1.00 95.56 181 ARG A N 1
ATOM 1450 C CA . ARG A 1 181 ? 10.174 9.998 0.594 1.00 95.56 181 ARG A CA 1
ATOM 1451 C C . ARG A 1 181 ? 9.358 9.650 1.823 1.00 95.56 181 ARG A C 1
ATOM 1453 O O . ARG A 1 181 ? 9.816 9.929 2.933 1.00 95.56 181 ARG A O 1
ATOM 1460 N N . ASN A 1 182 ? 8.148 9.137 1.633 1.00 96.06 182 ASN A N 1
ATOM 1461 C CA . ASN A 1 182 ? 7.314 8.754 2.749 1.00 96.06 182 ASN A CA 1
ATOM 1462 C C . ASN A 1 182 ? 7.823 7.469 3.406 1.00 96.06 182 ASN A C 1
ATOM 1464 O O . ASN A 1 182 ? 8.409 6.601 2.756 1.00 96.06 182 ASN A O 1
ATOM 1468 N N . GLU A 1 183 ? 7.595 7.383 4.709 1.00 96.62 183 GLU A N 1
ATOM 1469 C CA . GLU A 1 183 ? 7.777 6.166 5.482 1.00 96.62 183 GLU A CA 1
ATOM 1470 C C . GLU A 1 183 ? 6.893 5.059 4.909 1.00 96.62 183 GLU A C 1
ATOM 1472 O O . GLU A 1 183 ? 5.741 5.300 4.527 1.00 96.62 183 GLU A O 1
ATOM 1477 N N . ARG A 1 184 ? 7.457 3.858 4.790 1.00 97.69 184 ARG A N 1
ATOM 1478 C CA . ARG A 1 184 ? 6.812 2.764 4.068 1.00 97.69 184 ARG A CA 1
ATOM 1479 C C . ARG A 1 184 ? 7.324 1.397 4.491 1.00 97.69 184 ARG A C 1
ATOM 1481 O O . ARG A 1 184 ? 8.424 1.274 5.025 1.00 97.69 184 ARG A O 1
ATOM 1488 N N . VAL A 1 185 ? 6.525 0.382 4.192 1.00 98.06 185 VAL A N 1
ATOM 1489 C CA . VAL A 1 185 ? 6.897 -1.030 4.291 1.00 98.06 185 VAL A CA 1
ATOM 1490 C C . VAL A 1 185 ? 6.852 -1.633 2.893 1.00 98.06 185 VAL A C 1
ATOM 1492 O O . VAL A 1 185 ? 5.858 -1.492 2.188 1.00 98.06 185 VAL A O 1
ATOM 1495 N N . ILE A 1 186 ? 7.939 -2.272 2.482 1.00 98.62 186 ILE A N 1
ATOM 1496 C CA . ILE A 1 186 ? 8.081 -2.969 1.205 1.00 98.62 186 ILE A CA 1
ATOM 1497 C C . ILE A 1 186 ? 7.927 -4.459 1.490 1.00 98.62 186 ILE A C 1
ATOM 1499 O O . ILE A 1 186 ? 8.676 -4.983 2.307 1.00 98.62 186 ILE A O 1
ATOM 1503 N N . CYS A 1 187 ? 7.000 -5.134 0.818 1.00 98.62 187 CYS A N 1
ATOM 1504 C CA . CYS A 1 187 ? 6.829 -6.583 0.906 1.00 98.62 187 CYS A CA 1
ATOM 1505 C C . CYS A 1 187 ? 7.072 -7.205 -0.470 1.00 98.62 187 CYS A C 1
ATOM 1507 O O . CYS A 1 187 ? 6.411 -6.823 -1.439 1.00 98.62 187 CYS A O 1
ATOM 1509 N N . VAL A 1 188 ? 8.005 -8.153 -0.545 1.00 98.62 188 VAL A N 1
ATOM 1510 C CA . VAL A 1 188 ? 8.369 -8.871 -1.773 1.00 98.62 188 VAL A CA 1
ATOM 1511 C C . VAL A 1 188 ? 7.827 -10.289 -1.689 1.00 98.62 188 VAL A C 1
ATOM 1513 O O . VAL A 1 188 ? 8.071 -10.984 -0.698 1.00 98.62 188 VAL A O 1
ATOM 1516 N N . PHE A 1 189 ? 7.123 -10.716 -2.731 1.00 98.50 189 PHE A N 1
ATOM 1517 C CA . PHE A 1 189 ? 6.569 -12.060 -2.837 1.00 98.50 189 PHE A CA 1
ATOM 1518 C C . PHE A 1 189 ? 7.054 -12.733 -4.114 1.00 98.50 189 PHE A C 1
ATOM 1520 O O . PHE A 1 189 ? 6.980 -12.136 -5.186 1.00 98.50 189 PHE A O 1
ATOM 1527 N N . ASP A 1 190 ? 7.490 -13.983 -3.993 1.00 97.69 190 ASP A N 1
ATOM 1528 C CA . ASP A 1 190 ? 7.690 -14.873 -5.133 1.00 97.69 190 ASP A CA 1
ATOM 1529 C C . ASP A 1 190 ? 6.325 -15.437 -5.559 1.00 97.69 190 ASP A C 1
ATOM 1531 O O . ASP A 1 190 ? 5.568 -15.945 -4.729 1.00 97.69 190 ASP A O 1
ATOM 1535 N N . THR A 1 191 ? 5.997 -15.334 -6.846 1.00 96.88 191 THR A N 1
ATOM 1536 C CA . THR A 1 191 ? 4.774 -15.896 -7.444 1.00 96.88 191 THR A CA 1
ATOM 1537 C C . THR A 1 191 ? 5.139 -16.748 -8.655 1.00 96.88 191 THR A C 1
ATOM 1539 O O . THR A 1 191 ? 6.246 -16.624 -9.185 1.00 96.88 191 THR A O 1
ATOM 1542 N N . ASP A 1 192 ? 4.196 -17.542 -9.160 1.00 95.31 192 ASP A N 1
ATOM 1543 C CA . ASP A 1 192 ? 4.386 -18.338 -10.386 1.00 95.31 192 ASP A CA 1
ATOM 1544 C C . ASP A 1 192 ? 4.676 -17.483 -11.633 1.00 95.31 192 ASP A C 1
ATOM 1546 O O . ASP A 1 192 ? 5.143 -17.989 -12.652 1.00 95.31 192 ASP A O 1
ATOM 1550 N N . PHE A 1 193 ? 4.442 -16.171 -11.552 1.00 94.44 193 PHE A N 1
ATOM 1551 C CA . PHE A 1 193 ? 4.666 -15.219 -12.636 1.00 94.44 193 PHE A CA 1
ATOM 1552 C C . PHE A 1 193 ? 5.914 -14.354 -12.433 1.00 94.44 193 PHE A C 1
ATOM 1554 O O . PHE A 1 193 ? 6.144 -13.415 -13.195 1.00 94.44 193 PHE A O 1
ATOM 1561 N N . GLY A 1 194 ? 6.724 -14.657 -11.417 1.00 95.38 194 GLY A N 1
ATOM 1562 C CA . GLY A 1 194 ? 7.861 -13.851 -10.988 1.00 95.38 194 GLY A CA 1
ATOM 1563 C C . GLY A 1 194 ? 7.567 -13.058 -9.719 1.00 95.38 194 GLY A C 1
ATOM 1564 O O . GLY A 1 194 ? 6.505 -13.172 -9.103 1.00 95.38 194 GLY A O 1
ATOM 1565 N N . GLU A 1 195 ? 8.538 -12.261 -9.295 1.00 97.06 195 GLU A N 1
ATOM 1566 C CA . GLU A 1 195 ? 8.396 -11.476 -8.075 1.00 97.06 195 GLU A CA 1
ATOM 1567 C C . GLU A 1 195 ? 7.430 -10.319 -8.253 1.00 97.06 195 GLU A C 1
ATOM 1569 O O . GLU A 1 195 ? 7.516 -9.572 -9.225 1.00 97.06 195 GLU A O 1
ATOM 1574 N N . ILE A 1 196 ? 6.571 -10.119 -7.260 1.00 98.12 196 ILE A N 1
ATOM 1575 C CA . ILE A 1 196 ? 5.757 -8.913 -7.130 1.00 98.12 196 ILE A CA 1
ATOM 1576 C C . ILE A 1 196 ? 6.156 -8.156 -5.868 1.00 98.12 196 ILE A C 1
ATOM 1578 O O . ILE A 1 196 ? 6.618 -8.741 -4.883 1.00 98.12 196 ILE A O 1
ATOM 1582 N N . VAL A 1 197 ? 5.926 -6.844 -5.873 1.00 98.62 197 VAL A N 1
ATOM 1583 C CA . VAL A 1 197 ? 6.156 -6.003 -4.695 1.00 98.62 197 VAL A CA 1
ATOM 1584 C C . VAL A 1 197 ? 4.894 -5.238 -4.343 1.00 98.62 197 VAL A C 1
ATOM 1586 O O . VAL A 1 197 ? 4.310 -4.556 -5.184 1.00 98.62 197 VAL A O 1
ATOM 1589 N N . LEU A 1 198 ? 4.509 -5.304 -3.070 1.00 98.69 198 LEU A N 1
ATOM 1590 C CA . LEU A 1 198 ? 3.501 -4.437 -2.473 1.00 98.69 198 LEU A CA 1
ATOM 1591 C C . LEU A 1 198 ? 4.189 -3.479 -1.505 1.00 98.69 198 LEU A C 1
ATOM 1593 O O . LEU A 1 198 ? 4.767 -3.896 -0.502 1.00 98.69 198 LEU A O 1
ATOM 1597 N N . VAL A 1 199 ? 4.116 -2.184 -1.798 1.00 98.50 199 VAL A N 1
ATOM 1598 C CA . VAL A 1 199 ? 4.657 -1.126 -0.945 1.00 98.50 199 VAL A CA 1
ATOM 1599 C C . VAL A 1 199 ? 3.515 -0.413 -0.240 1.00 98.50 199 VAL A C 1
ATOM 1601 O O . VAL A 1 199 ? 2.698 0.266 -0.867 1.00 98.50 199 VAL A O 1
ATOM 1604 N N . LEU A 1 200 ? 3.486 -0.539 1.080 1.00 97.88 200 LEU A N 1
ATOM 1605 C CA . LEU A 1 200 ? 2.580 0.172 1.964 1.00 97.88 200 LEU A CA 1
ATOM 1606 C C . LEU A 1 200 ? 3.180 1.539 2.273 1.00 97.88 200 LEU A C 1
ATOM 1608 O O . LEU A 1 200 ? 4.184 1.616 2.973 1.00 97.88 200 LEU A O 1
ATOM 1612 N N . VAL A 1 201 ? 2.585 2.621 1.771 1.00 97.06 201 VAL A N 1
ATOM 1613 C CA . VAL A 1 201 ? 3.090 3.981 1.994 1.00 97.06 201 VAL A CA 1
ATOM 1614 C C . VAL A 1 201 ? 2.252 4.687 3.055 1.00 97.06 201 VAL A C 1
ATOM 1616 O O . VAL A 1 201 ? 1.061 4.956 2.855 1.00 97.06 201 VAL A O 1
ATOM 1619 N N . GLY A 1 202 ? 2.896 5.014 4.176 1.00 93.44 202 GLY A N 1
ATOM 1620 C CA . GLY A 1 202 ? 2.305 5.780 5.265 1.00 93.44 202 GLY A CA 1
ATOM 1621 C C . GLY A 1 202 ? 2.072 7.245 4.890 1.00 93.44 202 GLY A C 1
ATOM 1622 O O . GLY A 1 202 ? 2.638 7.779 3.933 1.00 93.44 202 GLY A O 1
ATOM 1623 N N . ALA A 1 203 ? 1.225 7.921 5.659 1.00 91.81 203 ALA A N 1
ATOM 1624 C CA . ALA A 1 203 ? 0.915 9.339 5.497 1.00 91.81 203 ALA A CA 1
ATOM 1625 C C . ALA A 1 203 ? 0.723 10.021 6.858 1.00 91.81 203 ALA A C 1
ATOM 1627 O O . ALA A 1 203 ? 0.645 9.359 7.890 1.00 91.81 203 ALA A O 1
ATOM 1628 N N . ILE A 1 204 ? 0.628 11.355 6.896 1.00 89.31 204 ILE A N 1
ATOM 1629 C CA . ILE A 1 204 ? 0.308 12.065 8.147 1.00 89.31 204 ILE A CA 1
ATOM 1630 C C . ILE A 1 204 ? -0.996 11.524 8.742 1.00 89.31 204 ILE A C 1
ATOM 1632 O O . ILE A 1 204 ? -1.967 11.353 8.009 1.00 89.31 204 ILE A O 1
ATOM 1636 N N . PHE A 1 205 ? -1.014 11.275 10.056 1.00 85.19 205 PHE A N 1
ATOM 1637 C CA . PHE A 1 205 ? -2.099 10.602 10.793 1.00 85.19 205 PHE A CA 1
ATOM 1638 C C . PHE A 1 205 ? -2.238 9.102 10.515 1.00 85.19 205 PHE A C 1
ATOM 1640 O O . PHE A 1 205 ? -2.970 8.419 11.224 1.00 85.19 205 PHE A O 1
ATOM 1647 N N . VAL A 1 206 ? -1.489 8.588 9.539 1.00 74.88 206 VAL A N 1
ATOM 1648 C CA . VAL A 1 206 ? -1.554 7.223 9.014 1.00 74.88 206 VAL A CA 1
ATOM 1649 C C . VAL A 1 206 ? -0.154 6.651 8.848 1.00 74.88 206 VAL A C 1
ATOM 1651 O O . VAL A 1 206 ? 0.244 6.148 7.799 1.00 74.88 206 VAL A O 1
ATOM 1654 N N . GLY A 1 207 ? 0.639 6.782 9.899 1.00 75.50 207 GLY A N 1
ATOM 1655 C CA . GLY A 1 207 ? 1.956 6.163 9.925 1.00 75.50 207 GLY A CA 1
ATOM 1656 C C . GLY A 1 207 ? 1.890 4.686 10.290 1.00 75.50 207 GLY A C 1
ATOM 1657 O O . GLY A 1 207 ? 2.857 3.977 10.065 1.00 75.50 207 GLY A O 1
ATOM 1658 N N . SER A 1 208 ? 0.776 4.213 10.863 1.00 88.94 208 SER A N 1
ATOM 1659 C CA . SER A 1 208 ? 0.719 2.879 11.453 1.00 88.94 208 SER A CA 1
ATOM 1660 C C . SER A 1 208 ? 0.336 1.804 10.437 1.00 88.94 208 SER A C 1
ATOM 1662 O O . SER A 1 208 ? -0.763 1.823 9.871 1.00 88.94 208 SER A O 1
ATOM 1664 N N . MET A 1 209 ? 1.273 0.882 10.227 1.00 94.06 209 MET A N 1
ATOM 1665 C CA . MET A 1 209 ? 1.214 -0.224 9.277 1.00 94.06 209 MET A CA 1
ATOM 1666 C C . MET A 1 209 ? 1.399 -1.547 10.016 1.00 94.06 209 MET A C 1
ATOM 1668 O O . MET A 1 209 ? 2.187 -1.648 10.961 1.00 94.06 209 MET A O 1
ATOM 1672 N N . GLN A 1 210 ? 0.666 -2.558 9.566 1.00 95.25 210 GLN A N 1
ATOM 1673 C CA . GLN A 1 210 ? 0.696 -3.905 10.120 1.00 95.25 210 GLN A CA 1
ATOM 1674 C C . GLN A 1 210 ? 0.629 -4.934 8.992 1.00 95.25 210 GLN A C 1
ATOM 1676 O O . GLN A 1 210 ? -0.112 -4.735 8.027 1.00 95.25 210 GLN A O 1
ATOM 1681 N N . THR A 1 211 ? 1.348 -6.043 9.146 1.00 97.25 211 THR A N 1
ATOM 1682 C CA . THR A 1 211 ? 1.205 -7.240 8.303 1.00 97.25 211 THR A CA 1
ATOM 1683 C C . THR A 1 211 ? 0.625 -8.390 9.117 1.00 97.25 211 THR A C 1
ATOM 1685 O O . THR A 1 211 ? 0.675 -8.384 10.351 1.00 97.25 211 THR A O 1
ATOM 1688 N N . VAL A 1 212 ? 0.039 -9.378 8.442 1.00 97.31 212 VAL A N 1
ATOM 1689 C CA . VAL A 1 212 ? -0.572 -10.528 9.133 1.00 97.31 212 VAL A CA 1
ATOM 1690 C C . VAL A 1 212 ? 0.461 -11.431 9.816 1.00 97.31 212 VAL A C 1
ATOM 1692 O O . VAL A 1 212 ? 0.117 -12.110 10.776 1.00 97.31 212 VAL A O 1
ATOM 1695 N N . TRP A 1 213 ? 1.722 -11.395 9.376 1.00 96.44 213 TRP A N 1
ATOM 1696 C CA . TRP A 1 213 ? 2.801 -12.239 9.901 1.00 96.44 213 TRP A CA 1
ATOM 1697 C C . TRP A 1 213 ? 3.683 -11.560 10.956 1.00 96.44 213 TRP A C 1
ATOM 1699 O O . TRP A 1 213 ? 4.148 -12.229 11.871 1.00 96.44 213 TRP A O 1
ATOM 1709 N N . SER A 1 214 ? 3.907 -10.243 10.870 1.00 95.12 214 SER A N 1
ATOM 1710 C CA . SER A 1 214 ? 4.753 -9.510 11.833 1.00 95.12 214 SER A CA 1
ATOM 1711 C C . SER A 1 214 ? 3.962 -8.642 12.810 1.00 95.12 214 SER A C 1
ATOM 1713 O O . SER A 1 214 ? 4.544 -8.048 13.715 1.00 95.12 214 SER A O 1
ATOM 1715 N N . GLY A 1 215 ? 2.640 -8.550 12.653 1.00 94.75 215 GLY A N 1
ATOM 1716 C CA . GLY A 1 215 ? 1.828 -7.656 13.465 1.00 94.75 215 GLY A CA 1
ATOM 1717 C C . GLY A 1 215 ? 2.173 -6.190 13.194 1.00 94.75 215 GLY A C 1
ATOM 1718 O O . GLY A 1 215 ? 2.408 -5.791 12.052 1.00 94.75 215 GLY A O 1
ATOM 1719 N N . GLN A 1 216 ? 2.139 -5.362 14.236 1.00 93.50 216 GLN A N 1
ATOM 1720 C CA . GLN A 1 216 ? 2.373 -3.926 14.109 1.00 93.50 216 GLN A CA 1
ATOM 1721 C C . GLN A 1 216 ? 3.852 -3.626 13.831 1.00 93.50 216 GLN A C 1
ATOM 1723 O O . GLN A 1 216 ? 4.709 -3.896 14.667 1.00 93.50 216 GLN A O 1
ATOM 1728 N N . ILE A 1 217 ? 4.128 -3.000 12.686 1.00 94.62 217 ILE A N 1
ATOM 1729 C CA . ILE A 1 217 ? 5.478 -2.572 12.282 1.00 94.62 217 ILE A CA 1
ATOM 1730 C C . ILE A 1 217 ? 5.719 -1.133 12.737 1.00 94.62 217 ILE A C 1
ATOM 1732 O O . ILE A 1 217 ? 6.764 -0.805 13.291 1.00 94.62 217 ILE A O 1
ATOM 1736 N N . THR A 1 218 ? 4.721 -0.272 12.540 1.00 91.88 218 THR A N 1
ATOM 1737 C CA . THR A 1 218 ? 4.754 1.127 12.969 1.00 91.88 218 THR A CA 1
ATOM 1738 C C . THR A 1 218 ? 3.467 1.506 13.696 1.00 91.88 218 THR A C 1
ATOM 1740 O O . THR A 1 218 ? 2.378 1.058 13.312 1.00 91.88 218 THR A O 1
ATOM 1743 N N . PRO A 1 219 ? 3.536 2.390 14.710 1.00 88.50 219 PRO A N 1
ATOM 1744 C CA . PRO A 1 219 ? 4.721 2.742 15.508 1.00 88.50 219 PRO A CA 1
ATOM 1745 C C . PRO A 1 219 ? 5.277 1.536 16.311 1.00 88.50 219 PRO A C 1
ATOM 1747 O O . PRO A 1 219 ? 4.555 0.556 16.482 1.00 88.50 219 PRO A O 1
ATOM 1750 N N . PRO A 1 220 ? 6.512 1.600 16.855 1.00 89.88 220 PRO A N 1
ATOM 1751 C CA . PRO A 1 220 ? 7.413 2.757 16.918 1.00 89.88 220 PRO A CA 1
ATOM 1752 C C . PRO A 1 220 ? 7.993 3.159 15.555 1.00 89.88 220 PRO A C 1
ATOM 1754 O O . PRO A 1 220 ? 8.232 2.324 14.695 1.00 89.88 220 PRO A O 1
ATOM 1757 N N . TYR A 1 221 ? 8.220 4.460 15.366 1.00 89.19 221 TYR A N 1
ATOM 1758 C CA . TYR A 1 221 ? 8.838 4.999 14.151 1.00 89.19 221 TYR A CA 1
ATOM 1759 C C . TYR A 1 221 ? 10.363 4.873 14.254 1.00 89.19 221 TYR A C 1
ATOM 1761 O O . TYR A 1 221 ? 11.002 5.576 15.044 1.00 89.19 221 TYR A O 1
ATOM 1769 N N . GLY A 1 222 ? 10.939 3.936 13.500 1.00 88.94 222 GLY A N 1
ATOM 1770 C CA . GLY A 1 222 ? 12.380 3.685 13.462 1.00 88.94 222 GLY A CA 1
ATOM 1771 C C . GLY A 1 222 ? 13.154 4.762 12.695 1.00 88.94 222 GLY A C 1
ATOM 1772 O O . GLY A 1 222 ? 12.589 5.479 11.874 1.00 88.94 222 GLY A O 1
ATOM 1773 N N . LYS A 1 223 ? 14.466 4.864 12.945 1.00 92.75 223 LYS A N 1
ATOM 1774 C CA . LYS A 1 223 ? 15.379 5.804 12.253 1.00 92.75 223 LYS A CA 1
ATOM 1775 C C . LYS A 1 223 ? 16.202 5.167 11.133 1.00 92.75 223 LYS A C 1
ATOM 1777 O O . LYS A 1 223 ? 16.812 5.885 10.347 1.00 92.75 223 LYS A O 1
ATOM 1782 N N . HIS A 1 224 ? 16.231 3.841 11.083 1.00 95.88 224 HIS A N 1
ATOM 1783 C CA . HIS A 1 224 ? 17.042 3.063 10.155 1.00 95.88 224 HIS A CA 1
ATOM 1784 C C . HIS A 1 224 ? 16.151 2.115 9.366 1.00 95.88 224 HIS A C 1
ATOM 1786 O O . HIS A 1 224 ? 15.085 1.727 9.849 1.00 95.88 224 HIS A O 1
ATOM 1792 N N . ILE A 1 225 ? 16.601 1.764 8.162 1.00 97.38 225 ILE A N 1
ATOM 1793 C CA . ILE A 1 225 ? 15.981 0.697 7.382 1.00 97.38 225 ILE A CA 1
ATOM 1794 C C . ILE A 1 225 ? 16.134 -0.603 8.171 1.00 97.38 225 ILE A C 1
ATOM 1796 O O . ILE A 1 225 ? 17.207 -0.882 8.706 1.00 97.38 225 ILE A O 1
ATOM 1800 N N . GLN A 1 226 ? 15.055 -1.369 8.259 1.00 97.31 226 GLN A N 1
ATOM 1801 C CA . GLN A 1 226 ? 15.052 -2.707 8.844 1.00 97.31 226 GLN A CA 1
ATOM 1802 C C . GLN A 1 226 ? 14.586 -3.678 7.773 1.00 97.31 226 GLN A C 1
ATOM 1804 O O . GLN A 1 226 ? 13.616 -3.385 7.075 1.00 97.31 226 GLN A O 1
ATOM 1809 N N . ARG A 1 227 ? 15.281 -4.803 7.635 1.00 96.88 227 ARG A N 1
ATOM 1810 C CA . ARG A 1 227 ? 14.983 -5.834 6.646 1.00 96.88 227 ARG A CA 1
ATOM 1811 C C . ARG A 1 227 ? 14.817 -7.172 7.350 1.00 96.88 227 ARG A C 1
ATOM 1813 O O . ARG A 1 227 ? 15.588 -7.494 8.249 1.00 96.88 227 ARG A O 1
ATOM 1820 N N . TRP A 1 228 ? 13.814 -7.913 6.910 1.00 97.25 228 TRP A N 1
ATOM 1821 C CA . TRP A 1 228 ? 13.552 -9.292 7.278 1.00 97.25 228 TRP A CA 1
ATOM 1822 C C . TRP A 1 228 ? 13.514 -10.098 5.989 1.00 97.25 228 TRP A C 1
ATOM 1824 O O . TRP A 1 228 ? 12.768 -9.752 5.071 1.00 97.25 228 TRP A O 1
ATOM 1834 N N . ASP A 1 229 ? 14.324 -11.140 5.921 1.00 97.00 229 ASP A N 1
ATOM 1835 C CA . ASP A 1 229 ? 14.291 -12.128 4.851 1.00 97.00 229 ASP A CA 1
ATOM 1836 C C . ASP A 1 229 ? 13.633 -13.388 5.417 1.00 97.00 229 ASP A C 1
ATOM 1838 O O . ASP A 1 229 ? 13.876 -13.749 6.569 1.00 97.00 229 ASP A O 1
ATOM 1842 N N . TYR A 1 230 ? 12.745 -14.000 4.639 1.00 96.12 230 TYR A N 1
ATOM 1843 C CA . TYR A 1 230 ? 11.963 -15.155 5.061 1.00 96.12 230 TYR A CA 1
ATOM 1844 C C . TYR A 1 230 ? 12.376 -16.355 4.217 1.00 96.12 230 TYR A C 1
ATOM 1846 O O . TYR A 1 230 ? 12.253 -16.344 2.991 1.00 96.12 230 TYR A O 1
ATOM 1854 N N . GLU A 1 231 ? 12.851 -17.404 4.879 1.00 91.94 231 GLU A N 1
ATOM 1855 C CA . GLU A 1 231 ? 13.314 -18.640 4.250 1.00 91.94 231 GLU A CA 1
ATOM 1856 C C . GLU A 1 231 ? 12.686 -19.858 4.942 1.00 91.94 231 GLU A C 1
ATOM 1858 O O . GLU A 1 231 ? 12.180 -19.765 6.060 1.00 91.94 231 GLU A O 1
ATOM 1863 N N . GLY A 1 232 ? 12.685 -21.013 4.268 1.00 90.25 232 GLY A N 1
ATOM 1864 C CA . GLY A 1 232 ? 12.178 -22.264 4.848 1.00 90.25 232 GLY A CA 1
ATOM 1865 C C . GLY A 1 232 ? 10.755 -22.144 5.410 1.00 90.25 232 GLY A C 1
ATOM 1866 O O . GLY A 1 232 ? 9.846 -21.684 4.718 1.00 90.25 232 GLY A O 1
ATOM 1867 N N . ASP A 1 233 ? 10.562 -22.548 6.660 1.00 85.31 233 ASP A N 1
ATOM 1868 C CA . ASP A 1 233 ? 9.244 -22.557 7.307 1.00 85.31 233 ASP A CA 1
ATOM 1869 C C . ASP A 1 233 ? 8.743 -21.155 7.712 1.00 85.31 233 ASP A C 1
ATOM 1871 O O . ASP A 1 233 ? 7.552 -20.980 7.966 1.00 85.31 233 ASP A O 1
ATOM 1875 N N . GLU A 1 234 ? 9.612 -20.134 7.737 1.00 85.69 234 GLU A N 1
ATOM 1876 C CA . GLU A 1 234 ? 9.227 -18.749 8.064 1.00 85.69 234 GLU A CA 1
ATOM 1877 C C . GLU A 1 234 ? 8.574 -18.020 6.881 1.00 85.69 234 GLU A C 1
ATOM 1879 O O . GLU A 1 234 ? 7.815 -17.063 7.059 1.00 85.69 234 GLU A O 1
ATOM 1884 N N . ALA A 1 235 ? 8.856 -18.470 5.657 1.00 92.00 235 ALA A N 1
ATOM 1885 C CA . ALA A 1 235 ? 8.265 -17.921 4.447 1.00 92.00 235 ALA A CA 1
ATOM 1886 C C . ALA A 1 235 ? 6.836 -18.436 4.268 1.00 92.00 235 ALA A C 1
ATOM 1888 O O . ALA A 1 235 ? 6.582 -19.518 3.737 1.00 92.00 235 ALA A O 1
ATOM 1889 N N . ILE A 1 236 ? 5.884 -17.623 4.711 1.00 96.31 236 ILE A N 1
ATOM 1890 C CA . ILE A 1 236 ? 4.463 -17.914 4.554 1.00 96.31 236 ILE A CA 1
ATOM 1891 C C . ILE A 1 236 ? 4.022 -17.773 3.093 1.00 96.31 236 ILE A C 1
ATOM 1893 O O . ILE A 1 236 ? 4.453 -16.867 2.377 1.00 96.31 236 ILE A O 1
ATOM 1897 N N . THR A 1 237 ? 3.116 -18.644 2.663 1.00 98.00 237 THR A N 1
ATOM 1898 C CA . THR A 1 237 ? 2.391 -18.485 1.400 1.00 98.00 237 THR A CA 1
ATOM 1899 C C . THR A 1 237 ? 1.033 -17.872 1.695 1.00 98.00 237 THR A C 1
ATOM 1901 O O . THR A 1 237 ? 0.312 -18.350 2.571 1.00 98.00 237 THR A O 1
ATOM 1904 N N . LEU A 1 238 ? 0.695 -16.807 0.972 1.00 98.25 238 LEU A N 1
ATOM 1905 C CA . LEU A 1 238 ? -0.619 -16.188 1.023 1.00 98.25 238 LEU A CA 1
ATOM 1906 C C . LEU A 1 238 ? -1.317 -16.385 -0.317 1.00 98.25 238 LEU A C 1
ATOM 1908 O O . LEU A 1 238 ? -0.778 -16.036 -1.369 1.00 98.25 238 LEU A O 1
ATOM 1912 N N . GLU A 1 239 ? -2.529 -16.921 -0.265 1.00 98.19 239 GLU A N 1
ATOM 1913 C CA . GLU A 1 239 ? -3.364 -17.123 -1.442 1.00 98.19 239 GLU A CA 1
ATOM 1914 C C . GLU A 1 239 ? -3.906 -15.799 -1.980 1.00 98.19 239 GLU A C 1
ATOM 1916 O O . GLU A 1 239 ? -4.130 -14.837 -1.238 1.00 98.19 239 GLU A O 1
ATOM 1921 N N . LYS A 1 240 ? -4.195 -15.763 -3.282 1.00 98.31 240 LYS A N 1
ATOM 1922 C CA . LYS A 1 240 ? -4.876 -14.641 -3.930 1.00 98.31 240 LYS A CA 1
ATOM 1923 C C . LYS A 1 240 ? -6.132 -14.242 -3.148 1.00 98.31 240 LYS A C 1
ATOM 1925 O O . LYS A 1 240 ? -7.018 -15.053 -2.888 1.00 98.31 240 LYS A O 1
ATOM 1930 N N . GLY A 1 241 ? -6.221 -12.964 -2.792 1.00 97.88 241 GLY A N 1
ATOM 1931 C CA . GLY A 1 241 ? -7.325 -12.410 -2.015 1.00 97.88 241 GLY A CA 1
ATOM 1932 C C . GLY A 1 241 ? -7.234 -12.618 -0.501 1.00 97.88 241 GLY A C 1
ATOM 1933 O O . GLY A 1 241 ? -8.083 -12.080 0.209 1.00 97.88 241 GLY A O 1
ATOM 1934 N N . GLN A 1 242 ? -6.230 -13.323 0.031 1.00 98.25 242 GLN A N 1
ATOM 1935 C CA . GLN A 1 242 ? -5.981 -13.339 1.476 1.00 98.25 242 GLN A CA 1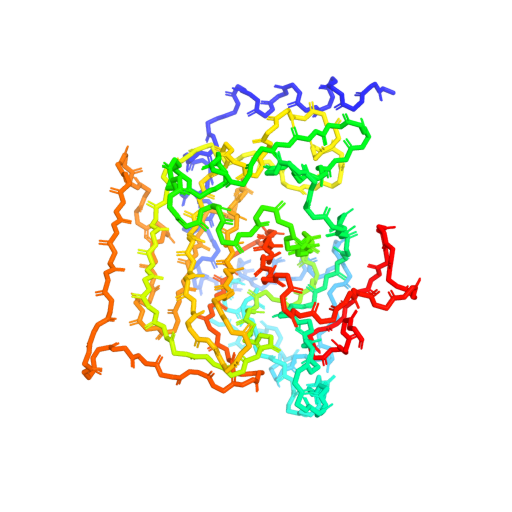
ATOM 1936 C C . GLN A 1 242 ? -5.447 -11.989 1.953 1.00 98.25 242 GLN A C 1
ATOM 1938 O O . GLN A 1 242 ? -4.726 -11.300 1.232 1.00 98.25 242 GLN A O 1
ATOM 1943 N N . GLU A 1 243 ? -5.820 -11.601 3.172 1.00 98.44 243 GLU A N 1
ATOM 1944 C CA . GLU A 1 243 ? -5.295 -10.391 3.804 1.00 98.44 243 GLU A CA 1
ATOM 1945 C C . GLU A 1 243 ? -3.787 -10.542 4.041 1.00 98.44 243 GLU A C 1
ATOM 1947 O O . GLU A 1 243 ? -3.338 -11.538 4.599 1.00 98.44 243 GLU A O 1
ATOM 1952 N N . MET A 1 244 ? -3.013 -9.534 3.645 1.00 97.94 244 MET A N 1
ATOM 1953 C CA . MET A 1 244 ? -1.562 -9.484 3.842 1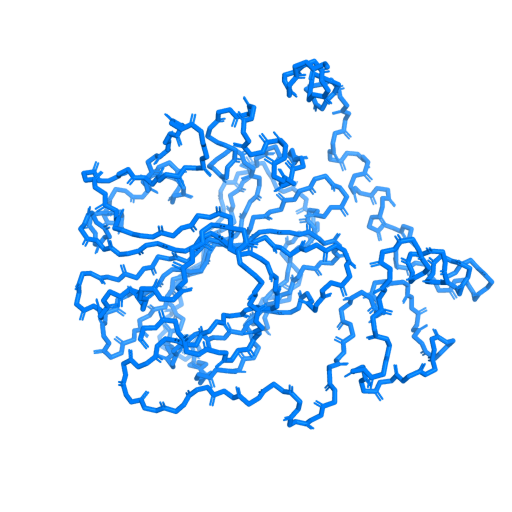.00 97.94 244 MET A CA 1
ATOM 1954 C C . MET A 1 244 ? -1.143 -8.386 4.825 1.00 97.94 244 MET A C 1
ATOM 1956 O O . MET A 1 244 ? -0.144 -8.520 5.534 1.00 97.94 244 MET A O 1
ATOM 1960 N N . GLY A 1 245 ? -1.937 -7.321 4.942 1.00 97.00 245 GLY A N 1
ATOM 1961 C CA . GLY A 1 245 ? -1.649 -6.224 5.854 1.00 97.00 245 GLY A CA 1
ATOM 1962 C C . GLY A 1 245 ? -2.764 -5.197 5.924 1.00 97.00 245 GLY A C 1
ATOM 1963 O O . GLY A 1 245 ? -3.828 -5.361 5.335 1.00 97.00 245 GLY A O 1
ATOM 1964 N N . ARG A 1 246 ? -2.544 -4.125 6.678 1.00 95.81 246 ARG A N 1
ATOM 1965 C CA . ARG A 1 246 ? -3.534 -3.062 6.875 1.00 95.81 246 ARG A CA 1
ATOM 1966 C C . ARG A 1 246 ? -2.887 -1.746 7.278 1.00 95.81 246 ARG A C 1
ATOM 1968 O O . ARG A 1 246 ? -1.798 -1.714 7.856 1.00 95.81 246 ARG A O 1
ATOM 1975 N N . PHE A 1 247 ? -3.618 -0.665 7.026 1.00 92.69 247 PHE A N 1
ATOM 1976 C CA . PHE A 1 247 ? -3.300 0.663 7.535 1.00 92.69 247 PHE A CA 1
ATOM 1977 C C . PHE A 1 247 ? -4.267 1.060 8.635 1.00 92.69 247 PHE A C 1
ATOM 1979 O O . PHE A 1 247 ? -5.479 0.906 8.505 1.00 92.69 247 PHE A O 1
ATOM 1986 N N . ASN A 1 248 ? -3.740 1.698 9.669 1.00 79.12 248 ASN A N 1
ATOM 1987 C CA . ASN A 1 248 ? -4.533 2.125 10.814 1.00 79.12 248 ASN A CA 1
ATOM 1988 C C . ASN A 1 248 ? -5.116 3.556 10.680 1.00 79.12 248 ASN A C 1
ATOM 1990 O O . ASN A 1 248 ? -5.589 4.075 11.683 1.00 79.12 248 ASN A O 1
ATOM 1994 N N . MET A 1 249 ? -5.097 4.207 9.489 1.00 70.12 249 MET A N 1
ATOM 1995 C CA . MET A 1 249 ? -5.833 5.479 9.196 1.00 70.12 249 MET A CA 1
ATOM 1996 C C . MET A 1 249 ? -5.811 6.162 7.771 1.00 70.12 249 MET A C 1
ATOM 1998 O O . MET A 1 249 ? -6.097 7.344 7.726 1.00 70.12 249 MET A O 1
ATOM 2002 N N . GLY A 1 250 ? -5.556 5.566 6.587 1.00 64.00 250 GLY A N 1
ATOM 2003 C CA . GLY A 1 250 ? -5.615 6.259 5.252 1.00 64.00 250 GLY A CA 1
ATOM 2004 C C . GLY A 1 250 ? -4.291 6.384 4.466 1.00 64.00 250 GLY A C 1
ATOM 2005 O O . GLY A 1 250 ? -3.298 6.906 4.945 1.00 64.00 250 GLY A O 1
ATOM 2006 N N . SER A 1 251 ? -4.203 5.890 3.234 1.00 83.50 251 SER A N 1
ATOM 2007 C CA . SER A 1 251 ? -2.888 5.408 2.762 1.00 83.50 251 SER A CA 1
ATOM 2008 C C . SER A 1 251 ? -2.768 5.266 1.251 1.00 83.50 251 SER A C 1
ATOM 2010 O O . SER A 1 251 ? -3.651 5.661 0.488 1.00 83.50 251 SER A O 1
ATOM 2012 N N . THR A 1 252 ? -1.631 4.756 0.793 1.00 94.50 252 THR A N 1
ATOM 2013 C CA . THR A 1 252 ? -1.422 4.384 -0.604 1.00 94.50 252 THR A CA 1
ATOM 2014 C C . THR A 1 252 ? -0.690 3.057 -0.670 1.00 94.50 252 THR A C 1
ATOM 2016 O O . THR A 1 252 ? 0.261 2.838 0.077 1.00 94.50 252 THR A O 1
ATOM 2019 N N . VAL A 1 253 ? -1.128 2.197 -1.584 1.00 97.56 253 VAL A N 1
ATOM 2020 C CA . VAL A 1 253 ? -0.388 0.997 -1.975 1.00 97.56 253 VAL A CA 1
ATOM 2021 C C . VAL A 1 253 ? 0.238 1.256 -3.337 1.00 97.56 253 VAL A C 1
ATOM 2023 O O . VAL A 1 253 ? -0.459 1.664 -4.267 1.00 97.56 253 VAL A O 1
ATOM 2026 N N . VAL A 1 254 ? 1.546 1.036 -3.451 1.00 98.31 254 VAL A N 1
ATOM 2027 C CA . VAL A 1 254 ? 2.227 0.948 -4.748 1.00 98.31 254 VAL A CA 1
ATOM 2028 C C . VAL A 1 254 ? 2.516 -0.521 -5.012 1.00 98.31 254 VAL A C 1
ATOM 2030 O O . VAL A 1 254 ? 3.222 -1.159 -4.240 1.00 98.31 254 VAL A O 1
ATOM 2033 N N . MET A 1 255 ? 1.944 -1.055 -6.082 1.00 98.12 255 MET A N 1
ATOM 2034 C CA . MET A 1 255 ? 2.167 -2.417 -6.547 1.00 98.12 255 MET A CA 1
ATOM 2035 C C . MET A 1 255 ? 3.114 -2.389 -7.743 1.00 98.12 255 MET A C 1
ATOM 2037 O O . MET A 1 255 ? 2.890 -1.601 -8.664 1.00 98.12 255 MET A O 1
ATOM 2041 N N . LEU A 1 256 ? 4.133 -3.244 -7.727 1.00 98.38 256 LEU A N 1
ATOM 2042 C CA . LEU A 1 256 ? 5.029 -3.499 -8.853 1.00 98.38 256 LEU A CA 1
ATOM 2043 C C . LEU A 1 256 ? 4.823 -4.935 -9.329 1.00 98.38 256 LEU A C 1
ATOM 2045 O O . LEU A 1 256 ? 4.780 -5.861 -8.516 1.00 98.38 256 LEU A O 1
ATOM 2049 N N . LEU A 1 257 ? 4.696 -5.096 -10.639 1.00 97.50 257 LEU A N 1
ATOM 2050 C CA . LEU A 1 257 ? 4.538 -6.373 -11.319 1.00 97.50 257 LEU A CA 1
ATOM 2051 C C . LEU A 1 257 ? 5.683 -6.545 -12.325 1.00 97.50 257 LEU A C 1
ATOM 2053 O O . LEU A 1 257 ? 6.089 -5.552 -12.939 1.00 97.50 257 LEU A O 1
ATOM 2057 N N . PRO A 1 258 ? 6.194 -7.769 -12.512 1.00 95.44 258 PRO A N 1
ATOM 2058 C CA . PRO A 1 258 ? 7.270 -8.039 -13.456 1.00 95.44 258 PRO A CA 1
ATOM 2059 C C . PRO A 1 258 ? 6.772 -7.917 -14.905 1.00 95.44 258 PRO A C 1
ATOM 2061 O O . PRO A 1 258 ? 5.569 -7.915 -15.166 1.00 95.44 258 PRO A O 1
ATOM 2064 N N . GLU A 1 259 ? 7.700 -7.822 -15.858 1.00 91.50 259 GLU A N 1
ATOM 2065 C CA . GLU A 1 259 ? 7.396 -7.714 -17.299 1.00 91.50 259 GLU A CA 1
ATOM 2066 C C . GLU A 1 259 ? 6.627 -8.931 -17.849 1.00 91.50 259 GLU A C 1
ATOM 2068 O O . GLU A 1 259 ? 5.851 -8.804 -18.790 1.00 91.50 259 GLU A O 1
ATOM 2073 N N . SER A 1 260 ? 6.791 -10.100 -17.226 1.00 89.19 260 SER A N 1
ATOM 2074 C CA . SER A 1 260 ? 6.073 -11.341 -17.549 1.00 89.19 260 SER A CA 1
ATOM 2075 C C . SER A 1 260 ? 4.557 -11.263 -17.338 1.00 89.19 260 SER A C 1
ATOM 2077 O O . SER A 1 260 ? 3.832 -12.120 -17.841 1.00 89.19 260 SER A O 1
ATOM 2079 N N . MET A 1 261 ? 4.064 -10.274 -16.589 1.00 89.12 261 MET A N 1
ATOM 2080 C CA . MET A 1 261 ? 2.639 -10.111 -16.316 1.00 89.12 261 MET A CA 1
ATOM 2081 C C . MET A 1 261 ? 1.930 -9.323 -17.413 1.00 89.12 261 MET A C 1
ATOM 2083 O O . MET A 1 261 ? 2.451 -8.333 -17.925 1.00 89.12 261 MET A O 1
ATOM 2087 N N . ASN A 1 262 ? 0.685 -9.712 -17.714 1.00 81.94 262 ASN A N 1
ATOM 2088 C CA . ASN A 1 262 ? -0.132 -8.980 -18.681 1.00 81.94 262 ASN A CA 1
ATOM 2089 C C . ASN A 1 262 ? -0.286 -7.511 -18.268 1.00 81.94 262 ASN A C 1
ATOM 2091 O O . ASN A 1 262 ? -0.457 -7.183 -17.089 1.00 81.94 262 ASN A O 1
ATOM 2095 N N . THR A 1 263 ? -0.294 -6.635 -19.270 1.00 86.62 263 THR A N 1
ATOM 2096 C CA . THR A 1 263 ? -0.572 -5.211 -19.094 1.00 86.62 263 THR A CA 1
ATOM 2097 C C . THR A 1 263 ? -1.953 -4.988 -18.496 1.00 86.62 263 THR A C 1
ATOM 2099 O O . THR A 1 263 ? -2.882 -5.745 -18.770 1.00 86.62 263 THR A O 1
ATOM 2102 N N . PHE A 1 264 ? -2.108 -3.901 -17.743 1.00 91.75 264 PHE A N 1
ATOM 2103 C CA . PHE A 1 264 ? -3.413 -3.519 -17.217 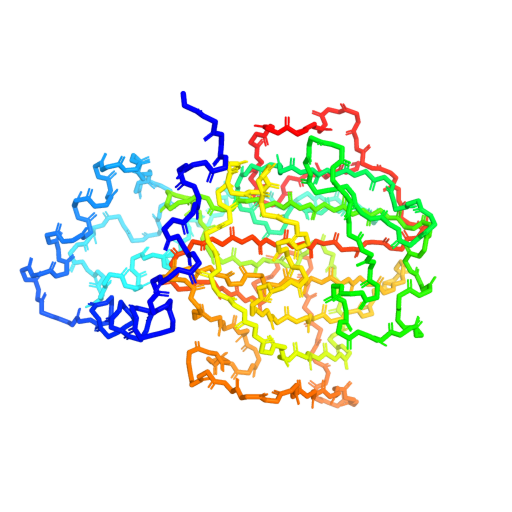1.00 91.75 264 PHE A CA 1
ATOM 2104 C C . PHE A 1 264 ? -4.447 -3.304 -18.330 1.00 91.75 264 PHE A C 1
ATOM 2106 O O . PHE A 1 264 ? -4.137 -2.756 -19.391 1.00 91.75 264 PHE A O 1
ATOM 2113 N N . SER A 1 265 ? -5.690 -3.695 -18.052 1.00 89.44 265 SER A N 1
ATOM 2114 C CA . SER A 1 265 ? -6.824 -3.498 -18.950 1.00 89.44 265 SER A CA 1
ATOM 2115 C C . SER A 1 265 ? -7.015 -2.008 -19.248 1.00 89.44 265 SER A C 1
ATOM 2117 O O . SER A 1 265 ? -6.924 -1.157 -18.358 1.00 89.44 265 SER A O 1
ATOM 2119 N N . GLN A 1 266 ? -7.335 -1.683 -20.505 1.00 88.12 266 GLN A N 1
ATOM 2120 C CA . GLN A 1 266 ? -7.532 -0.302 -20.976 1.00 88.12 266 GLN A CA 1
ATOM 2121 C C . GLN A 1 266 ? -8.684 0.426 -20.264 1.00 88.12 266 GLN A C 1
ATOM 2123 O O . GLN A 1 266 ? -8.806 1.653 -20.333 1.00 88.12 266 GLN A O 1
ATOM 2128 N N . GLU A 1 267 ? -9.538 -0.320 -19.563 1.00 90.00 267 GLU A N 1
ATOM 2129 C CA . GLU A 1 267 ? -10.605 0.251 -18.756 1.00 90.00 267 GLU A CA 1
ATOM 2130 C C . GLU A 1 267 ? -10.086 1.035 -17.542 1.00 90.00 267 GLU A C 1
ATOM 2132 O O . GLU A 1 267 ? -10.829 1.848 -16.979 1.00 90.00 267 GLU A O 1
ATOM 2137 N N . TRP A 1 268 ? -8.862 0.756 -17.086 1.00 93.25 268 TRP A N 1
ATOM 2138 C CA . TRP A 1 268 ? -8.292 1.333 -15.877 1.00 93.25 268 TRP A CA 1
ATOM 2139 C C . TRP A 1 268 ? -7.458 2.564 -16.206 1.00 93.25 268 TRP A C 1
ATOM 2141 O O . TRP A 1 268 ? -6.518 2.530 -16.991 1.00 93.25 268 TRP A O 1
ATOM 2151 N N . GLN A 1 269 ? -7.811 3.684 -15.578 1.00 92.19 269 GLN A N 1
ATOM 2152 C CA . GLN A 1 269 ? -7.160 4.974 -15.786 1.00 92.19 269 GLN A CA 1
ATOM 2153 C C . GLN A 1 269 ? -7.059 5.730 -14.462 1.00 92.19 269 GLN A C 1
ATOM 2155 O O . GLN A 1 269 ? -7.817 5.479 -13.517 1.00 92.19 269 GLN A O 1
ATOM 2160 N N . ALA A 1 270 ? -6.137 6.691 -14.401 1.00 92.25 270 ALA A N 1
ATOM 2161 C CA . ALA A 1 270 ? -5.981 7.571 -13.250 1.00 92.25 270 ALA A CA 1
ATOM 2162 C C . ALA A 1 270 ? -7.315 8.239 -12.861 1.00 92.25 270 ALA A C 1
ATOM 2164 O O . ALA A 1 270 ? -8.026 8.800 -13.691 1.00 92.25 270 ALA A O 1
ATOM 2165 N N . GLY A 1 271 ? -7.649 8.192 -11.574 1.00 91.56 271 GLY A N 1
ATOM 2166 C CA . GLY A 1 271 ? -8.881 8.718 -10.991 1.00 91.56 271 GLY A CA 1
ATOM 2167 C C . GLY A 1 271 ? -10.050 7.730 -10.941 1.00 91.56 271 GLY A C 1
ATOM 2168 O O . GLY A 1 271 ? -10.998 7.981 -10.190 1.00 91.56 271 GLY A O 1
ATOM 2169 N N . LYS A 1 272 ? -10.003 6.604 -11.671 1.00 95.19 272 LYS A N 1
ATOM 2170 C CA . LYS A 1 272 ? -11.064 5.586 -11.622 1.00 95.19 272 LYS A CA 1
ATOM 2171 C C . LYS A 1 272 ? -11.064 4.898 -10.253 1.00 95.19 272 LYS A C 1
ATOM 2173 O O . LYS A 1 272 ? -10.011 4.583 -9.695 1.00 95.19 272 LYS A O 1
ATOM 2178 N N . LYS A 1 273 ? -12.261 4.699 -9.694 1.00 96.25 273 LYS A N 1
ATOM 2179 C CA . LYS A 1 273 ? -12.440 3.939 -8.451 1.00 96.25 273 LYS A CA 1
ATOM 2180 C C . LYS A 1 273 ? -12.293 2.454 -8.733 1.00 96.25 273 LYS A C 1
ATOM 2182 O O . LYS A 1 273 ? -12.788 1.983 -9.752 1.00 96.25 273 LYS A O 1
ATOM 2187 N N . ILE A 1 274 ? -11.691 1.748 -7.792 1.00 96.69 274 ILE A N 1
ATOM 2188 C CA . ILE A 1 274 ? -11.517 0.305 -7.835 1.00 96.69 274 ILE A CA 1
ATOM 2189 C C . ILE A 1 274 ? -11.892 -0.303 -6.487 1.00 96.69 274 ILE A C 1
ATOM 2191 O O . ILE A 1 274 ? -11.814 0.358 -5.448 1.00 96.69 274 ILE A O 1
ATOM 2195 N N . ARG A 1 275 ? -12.337 -1.552 -6.516 1.00 97.44 275 ARG A N 1
ATOM 2196 C CA . ARG A 1 275 ? -12.633 -2.358 -5.337 1.00 97.44 275 ARG A CA 1
ATOM 2197 C C . ARG A 1 275 ? -11.669 -3.529 -5.241 1.00 97.44 275 ARG A C 1
ATOM 2199 O O . ARG A 1 275 ? -11.249 -4.071 -6.263 1.00 97.44 275 ARG A O 1
ATOM 2206 N N . LEU A 1 276 ? -11.383 -3.934 -4.011 1.00 98.06 276 LEU A N 1
ATOM 2207 C CA . LEU A 1 276 ? -10.693 -5.169 -3.674 1.00 98.06 276 LEU A CA 1
ATOM 2208 C C . LEU A 1 276 ? -11.268 -6.323 -4.501 1.00 98.06 276 LEU A C 1
ATOM 2210 O O . LEU A 1 276 ? -12.488 -6.491 -4.581 1.00 98.06 276 LEU A O 1
ATOM 2214 N N . GLY A 1 277 ? -10.379 -7.108 -5.105 1.00 97.31 277 GLY A N 1
ATOM 2215 C CA . GLY A 1 277 ? -10.742 -8.297 -5.865 1.00 97.31 277 GLY A CA 1
ATOM 2216 C C . GLY A 1 277 ? -11.012 -8.064 -7.349 1.00 97.31 277 GLY A C 1
ATOM 2217 O O . GLY A 1 277 ? -10.976 -9.032 -8.097 1.00 97.31 277 GLY A O 1
ATOM 2218 N N . GLN A 1 278 ? -11.232 -6.828 -7.816 1.00 97.31 278 GLN A N 1
ATOM 2219 C CA . GLN A 1 278 ? -11.481 -6.577 -9.245 1.00 97.31 278 GLN A CA 1
ATOM 2220 C C . GLN A 1 278 ? -10.262 -6.921 -10.109 1.00 97.31 278 GLN A C 1
ATOM 2222 O O . GLN A 1 278 ? -9.135 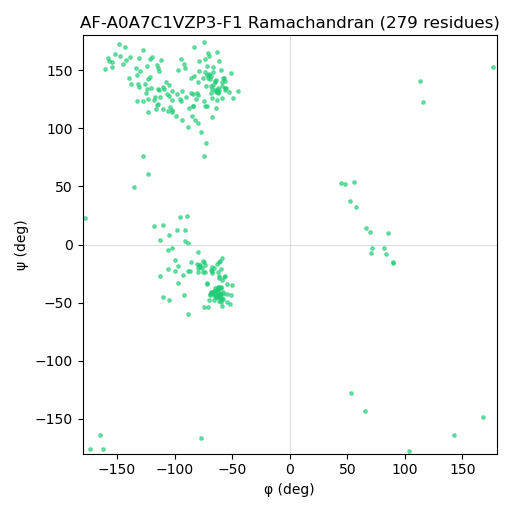-6.636 -9.710 1.00 97.31 278 GLN A O 1
ATOM 2227 N N . ALA A 1 279 ? -10.493 -7.503 -11.289 1.00 96.81 279 ALA A N 1
ATOM 2228 C CA . ALA A 1 279 ? -9.437 -7.796 -12.255 1.00 96.81 279 ALA A CA 1
ATOM 2229 C C . ALA A 1 279 ? -8.809 -6.497 -12.774 1.00 96.81 279 ALA A C 1
ATOM 2231 O O . ALA A 1 279 ? -9.517 -5.549 -13.123 1.00 96.81 279 ALA A O 1
ATOM 2232 N N . LEU A 1 280 ? -7.481 -6.451 -12.795 1.00 94.31 280 LEU A N 1
ATOM 2233 C CA . LEU A 1 280 ? -6.704 -5.299 -13.240 1.00 94.31 280 LEU A CA 1
ATOM 2234 C C . LEU A 1 280 ? -6.177 -5.442 -14.672 1.00 94.31 280 LEU A C 1
ATOM 2236 O O . LEU A 1 280 ? -5.901 -4.426 -15.309 1.00 94.31 280 LEU A O 1
ATOM 2240 N N . ASN A 1 281 ? -6.043 -6.665 -15.172 1.00 89.19 281 ASN A N 1
ATOM 2241 C CA . ASN A 1 281 ? -5.566 -7.024 -16.507 1.00 89.19 281 ASN A CA 1
ATOM 2242 C C . ASN A 1 281 ? -6.595 -7.871 -17.261 1.00 89.19 281 ASN A C 1
ATOM 2244 O O . ASN A 1 281 ? -7.485 -8.453 -16.600 1.00 89.19 281 ASN A O 1
#

InterPro domains:
  IPR003817 Phosphatidylserine decarboxylase-related [PF02666] (63-280)
  IPR003817 Phosphatidylserine decarboxylase-related [PTHR10067] (12-280)
  IPR033177 Phosphatidylserine decarboxylase, bacterial/eukaryotic [TIGR00163] (50-280)
  IPR033178 Phosphatidylserine decarboxylase, prokaryotic type 1 [MF_00662] (10-281)
  IPR060588 Phosphatidylserine decarboxylase proenzyme, N-terminal domain [PF27523] (7-46)

Foldseek 3Di:
DALQVVQVVLVVDPLVVQLVVLVVQQQDQPQVSQLVVLVVLCVVVVADLVQFPDSPSSPQSGNLCVQQTHGPPPPQAADDDDLFFWAFFFAFWQFKFWQAQQWDDQDDPAIDGVCLLVVNPPVVSVQQNGWMKTKGWDDSRTNFFTFGRAWWWWFKKKWDAARAAASPSSCSHHPHPQNSRFTWMWTWTQDPQGIKIKIWGHHRNWNWKAFPLRGTPDPVRDPDMDMDGADDPRTDIGHRGHTTIGISGITMIMMGGGNSHDTFDPVGGRGDTDHGNDGGD

Solvent-accessible surface area (backbone atoms only — not comparable to full-atom values): 14400 Å² total; per-residue (Å²): 131,59,58,52,72,77,42,51,61,65,79,75,51,65,39,64,63,52,19,52,52,40,52,55,58,32,60,33,63,52,61,72,59,27,42,50,50,46,51,51,50,34,66,75,55,62,39,68,49,86,53,29,58,71,62,60,68,78,75,41,69,17,35,34,50,56,53,51,48,56,61,37,87,76,81,56,61,58,48,77,63,89,87,37,36,20,33,35,36,27,31,26,31,56,27,67,48,72,23,56,87,37,31,38,72,55,33,91,94,39,59,37,44,44,28,52,57,53,77,63,37,56,77,66,28,62,62,35,23,66,7,36,38,39,32,36,34,28,52,84,43,43,56,35,52,32,26,29,33,49,49,27,32,41,39,34,40,34,43,38,56,55,44,38,53,59,72,49,77,56,38,41,56,50,46,80,44,47,73,48,43,19,20,32,38,41,38,34,25,47,31,101,67,44,56,34,36,46,31,44,32,28,8,48,51,8,56,30,36,32,34,75,87,74,40,69,63,27,68,71,85,60,91,55,74,45,77,48,77,36,60,80,90,69,31,49,72,43,51,56,62,36,75,50,31,35,37,62,53,40,38,35,41,39,36,42,38,24,55,81,50,74,66,67,37,87,89,67,51,64,70,41,73,48,47,35,15,40,64,45,73

Nearest PDB structures (foldseek):
  7cnz-assembly2_G  TM=9.785E-01  e=6.662E-33  Escherichia coli K-12
  7cnz-assembly2_E  TM=9.802E-01  e=7.069E-33  Escherichia coli K-12
  8x4q-assembly1_A  TM=6.720E-01  e=4.430E-10  Psilocybe cubensis
  8x4q-assembly3_E  TM=6.504E-01  e=1.015E-09  Psilocybe cubensis

Secondary structure (DSSP, 8-state):
--HHHHHGGGGTS-HHHHHHHHHHHHT---HHHHHHHHHHHHHHHT--GGGBS---GGGSSSHHHHHTPPBPTTSSPPPPSTTPPBPSSSEEEEEEEE-BTTEEEEETTEEEEHHHHTTT-HHHHHTTTT-EEEEEEE-TTS--EEE-SS-EEEEEEEEE--B----SHHHHTTSTTHHHHB-EEEEEEEETTEEEEEEEE-BTTB--EEETTTEE--SS--SS-EEEE--GGGS-EE-TT-EEEEESS-EEEEEEE-TTSPPPPTT--TT-EE-TT-B--

pLDDT: mean 93.58, std 5.49, range [56.91, 98.69]

Mean predicted aligned error: 3.97 Å

Radius of gyration: 17.96 Å; Cα contacts (8 Å, |Δi|>4): 654; chains: 1; bounding box: 43×51×47 Å